Protein AF-A0A182SIG9-F1 (afdb_monomer)

Sequence (266 aa):
WATITWDNAFADINRIPFQVPDKVIWNQLAEALNMKFRASTGRSLTPENMHFLCEKAFKTNLPFPVPNDLTIMWSQFCKEPIPDRSFTFWDWFYAAMKVTREHLRGPWMDGSIIGFIHKSKAEDYLLKCPRGTFLLRFSDSELGGITIAWVNEGNDGQPQILHIQPFTAKDFSTRSLSDRIRDFDDLFYLYPNKPKHEAFDRYTTPAGPPRNKNYIASEVRAVLMPGPTNNQMNSFPNTPSYNIQSPDASRDTPSSGYQNSTIMHL

Organism: NCBI:txid74869

Solvent-accessible surface area (backbone atoms only — not comparable to full-atom values): 16398 Å² total; per-residue (Å²): 106,67,66,58,53,54,41,70,67,65,67,56,97,85,59,62,87,94,68,66,75,64,57,46,46,41,67,62,52,50,51,46,49,33,53,54,42,19,76,60,32,74,43,67,68,52,76,63,31,54,50,42,50,47,26,62,50,70,72,43,93,68,69,86,78,72,64,82,81,43,66,45,42,49,49,48,42,62,65,38,55,40,88,102,48,95,47,23,43,43,56,39,53,52,28,44,48,48,38,31,43,76,74,36,28,67,46,44,55,72,62,68,42,71,35,50,58,56,71,68,62,51,45,64,60,37,76,79,48,62,76,15,27,27,48,35,28,48,39,94,87,41,75,25,15,41,24,45,38,32,20,39,75,37,99,84,72,44,84,34,78,47,69,51,79,59,43,36,68,76,49,44,76,76,49,44,68,36,46,38,54,69,49,36,79,70,55,48,24,35,67,93,78,40,51,40,62,83,70,28,53,94,69,34,79,76,89,73,77,48,96,44,92,92,48,84,71,85,80,93,74,53,75,86,75,84,67,98,75,77,86,76,91,66,81,71,81,76,76,84,78,78,79,82,72,75,82,75,86,69,86,83,84,80,90,83,88,85,85,82,89,80,92,82,90,131

pLDDT: mean 83.51, std 20.97, range [30.81, 98.75]

Radius of gyration: 29.47 Å; Cα contacts (8 Å, |Δi|>4): 331; chains: 1; bounding box: 53×97×90 Å

Structure (mmCIF, N/CA/C/O backbone):
data_AF-A0A182SIG9-F1
#
_entry.id   AF-A0A182SIG9-F1
#
loop_
_atom_site.group_PDB
_atom_site.id
_atom_site.type_symbol
_atom_site.label_atom_id
_atom_site.label_alt_id
_atom_site.label_comp_id
_atom_site.label_asym_id
_atom_site.label_entity_id
_atom_site.label_seq_id
_atom_site.pdbx_PDB_ins_code
_atom_site.Cartn_x
_atom_site.Cartn_y
_atom_site.Cartn_z
_atom_site.occupancy
_atom_site.B_iso_or_equiv
_atom_site.auth_seq_id
_atom_site.auth_comp_id
_atom_site.auth_asym_id
_atom_site.auth_atom_id
_atom_site.pdbx_PDB_model_num
ATOM 1 N N . TRP A 1 1 ? 5.097 -14.743 -15.379 1.00 62.59 1 TRP A N 1
ATOM 2 C CA . TRP A 1 1 ? 4.331 -13.474 -15.420 1.00 62.59 1 TRP A CA 1
ATOM 3 C C . TRP A 1 1 ? 5.201 -12.237 -15.608 1.00 62.59 1 TRP A C 1
ATOM 5 O O . TRP A 1 1 ? 4.772 -11.377 -16.369 1.00 62.59 1 TRP A O 1
ATOM 15 N N . ALA A 1 2 ? 6.387 -12.141 -14.987 1.00 71.31 2 ALA A N 1
ATOM 16 C CA . ALA A 1 2 ? 7.333 -11.048 -15.247 1.00 71.31 2 ALA A CA 1
ATOM 17 C C . ALA A 1 2 ? 7.682 -10.955 -16.738 1.00 71.31 2 ALA A C 1
ATOM 19 O O . ALA A 1 2 ? 7.431 -9.929 -17.357 1.00 71.31 2 ALA A O 1
ATOM 20 N N . THR A 1 3 ? 8.163 -12.063 -17.324 1.00 67.81 3 THR A N 1
ATOM 21 C CA . THR A 1 3 ? 8.602 -12.109 -18.730 1.00 67.81 3 THR A CA 1
ATOM 22 C C . THR A 1 3 ? 7.473 -11.733 -19.672 1.00 67.81 3 THR A C 1
ATOM 24 O O . THR A 1 3 ? 7.678 -10.927 -20.553 1.00 67.81 3 THR A O 1
ATOM 27 N N . ILE A 1 4 ? 6.257 -12.228 -19.420 1.00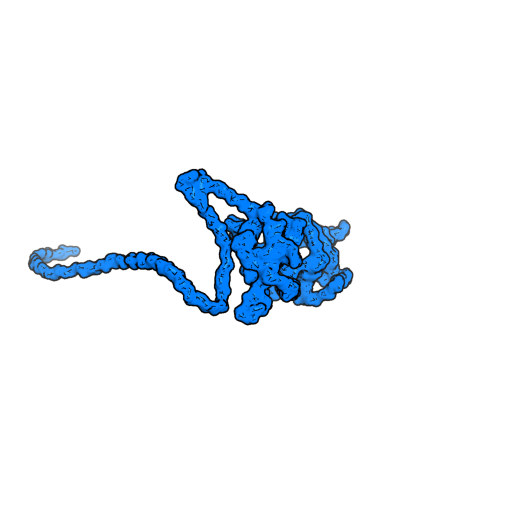 67.06 4 ILE A N 1
ATOM 28 C CA . ILE A 1 4 ? 5.062 -11.881 -20.205 1.00 67.06 4 ILE A CA 1
ATOM 29 C C . ILE A 1 4 ? 4.728 -10.390 -20.079 1.00 67.06 4 ILE A C 1
ATOM 31 O O . ILE A 1 4 ? 4.347 -9.765 -21.054 1.00 67.06 4 ILE A O 1
ATOM 35 N N . THR A 1 5 ? 4.839 -9.809 -18.882 1.00 70.94 5 THR A N 1
ATOM 36 C CA . THR A 1 5 ? 4.506 -8.390 -18.674 1.00 70.94 5 THR A CA 1
ATOM 37 C C . THR A 1 5 ? 5.517 -7.486 -19.370 1.00 70.94 5 THR A C 1
ATOM 39 O O . THR A 1 5 ? 5.119 -6.512 -19.993 1.00 70.94 5 THR A O 1
ATOM 42 N N . TRP A 1 6 ? 6.801 -7.831 -19.302 1.00 70.88 6 TRP A N 1
ATOM 43 C CA . TRP A 1 6 ? 7.867 -7.094 -19.973 1.00 70.88 6 TRP A CA 1
ATOM 44 C C . TRP A 1 6 ? 7.826 -7.283 -21.488 1.00 70.88 6 TRP A C 1
ATOM 46 O O . TRP A 1 6 ? 7.845 -6.314 -22.230 1.00 70.88 6 TRP A O 1
ATOM 56 N N . ASP A 1 7 ? 7.676 -8.517 -21.957 1.00 65.06 7 ASP A N 1
ATOM 57 C CA . ASP A 1 7 ? 7.550 -8.832 -23.378 1.00 65.06 7 ASP A CA 1
ATOM 58 C C . ASP A 1 7 ? 6.320 -8.153 -24.004 1.00 65.06 7 ASP A C 1
ATOM 60 O O . ASP A 1 7 ? 6.440 -7.515 -25.042 1.00 65.06 7 ASP A O 1
ATOM 64 N N . ASN A 1 8 ? 5.157 -8.183 -23.338 1.00 67.19 8 ASN A N 1
ATOM 65 C CA . ASN A 1 8 ? 3.951 -7.502 -23.823 1.00 67.19 8 ASN A CA 1
ATOM 66 C C . ASN A 1 8 ? 4.071 -5.973 -23.803 1.00 67.19 8 ASN A C 1
ATOM 68 O O . ASN A 1 8 ? 3.432 -5.311 -24.615 1.00 67.19 8 ASN A O 1
ATOM 72 N N . ALA A 1 9 ? 4.832 -5.406 -22.863 1.00 65.31 9 ALA A N 1
ATOM 73 C CA . ALA A 1 9 ? 5.016 -3.961 -22.767 1.00 65.31 9 ALA A CA 1
ATOM 74 C C . ALA A 1 9 ? 5.931 -3.404 -23.872 1.00 65.31 9 ALA A C 1
ATOM 76 O O . ALA A 1 9 ? 5.818 -2.228 -24.203 1.00 65.31 9 ALA A O 1
ATOM 77 N N . PHE A 1 10 ? 6.805 -4.239 -24.448 1.00 62.56 10 PHE A N 1
ATOM 78 C CA . PHE A 1 10 ? 7.872 -3.816 -25.365 1.00 62.56 10 PHE A CA 1
ATOM 79 C C . PHE A 1 10 ? 7.974 -4.687 -26.625 1.00 62.56 10 PHE A C 1
ATOM 81 O O . PHE A 1 10 ? 9.049 -4.831 -27.205 1.00 62.56 10 PHE A O 1
ATOM 88 N N . ALA A 1 11 ? 6.868 -5.301 -27.042 1.00 56.53 11 ALA A N 1
ATOM 89 C CA . ALA A 1 11 ? 6.831 -6.134 -28.236 1.00 56.53 11 ALA A CA 1
ATOM 90 C C . ALA A 1 11 ? 6.993 -5.281 -29.509 1.00 56.53 11 ALA A C 1
ATOM 92 O O . ALA A 1 11 ? 6.051 -4.614 -29.933 1.00 56.53 11 ALA A O 1
ATOM 93 N N . ASP A 1 12 ? 8.164 -5.342 -30.145 1.00 55.78 12 ASP A N 1
ATOM 94 C CA . ASP A 1 12 ? 8.374 -4.791 -31.489 1.00 55.78 12 ASP A CA 1
ATOM 95 C C . ASP A 1 12 ? 7.673 -5.639 -32.563 1.00 55.78 12 ASP A C 1
ATOM 97 O O . ASP A 1 12 ? 7.664 -6.872 -32.499 1.00 55.78 12 ASP A O 1
ATOM 101 N N . ILE A 1 13 ? 7.141 -4.984 -33.603 1.00 53.25 13 ILE A N 1
ATOM 102 C CA . ILE A 1 13 ? 6.423 -5.637 -34.719 1.00 53.25 13 ILE A CA 1
ATOM 103 C C . ILE A 1 13 ? 7.325 -6.641 -35.470 1.00 53.25 13 ILE A C 1
ATOM 105 O O . ILE A 1 13 ? 6.832 -7.642 -35.982 1.00 53.25 13 ILE A O 1
ATOM 109 N N . ASN A 1 14 ? 8.645 -6.422 -35.466 1.00 57.78 14 ASN A N 1
ATOM 110 C CA . ASN A 1 14 ? 9.644 -7.273 -36.130 1.00 57.78 14 ASN A CA 1
ATOM 111 C C . ASN A 1 14 ? 10.449 -8.162 -35.159 1.00 57.78 14 ASN A C 1
ATOM 113 O O . ASN A 1 14 ? 11.562 -8.579 -35.483 1.00 57.78 14 ASN A O 1
ATOM 117 N N . ARG A 1 15 ? 9.942 -8.428 -33.950 1.00 59.88 15 ARG A N 1
ATOM 118 C CA . ARG A 1 15 ? 10.700 -9.170 -32.931 1.00 59.88 15 ARG A CA 1
ATOM 119 C C . ARG A 1 15 ? 10.943 -10.635 -33.306 1.00 59.88 15 ARG A C 1
ATOM 121 O O . ARG A 1 15 ? 10.061 -11.324 -33.819 1.00 59.88 15 ARG A O 1
ATOM 128 N N . ILE A 1 16 ? 12.115 -11.141 -32.930 1.00 59.09 16 ILE A N 1
ATOM 129 C CA . ILE A 1 16 ? 12.359 -12.582 -32.849 1.00 59.09 16 ILE A CA 1
ATOM 130 C C . ILE A 1 16 ? 11.527 -13.119 -31.669 1.00 59.09 16 ILE A C 1
ATOM 132 O O . ILE A 1 16 ? 11.604 -12.546 -30.576 1.00 59.09 16 ILE A O 1
ATOM 136 N N . PRO A 1 17 ? 10.720 -14.185 -31.843 1.00 61.78 17 PRO A N 1
ATOM 137 C CA . PRO A 1 17 ? 9.954 -14.765 -30.746 1.00 61.78 17 PRO A CA 1
ATOM 138 C C . PRO A 1 17 ? 10.845 -15.050 -29.530 1.00 61.78 17 PRO A C 1
ATOM 140 O O . PRO A 1 17 ? 11.927 -15.616 -29.673 1.00 61.78 17 PRO A O 1
ATOM 143 N N . PHE A 1 18 ? 10.373 -14.680 -28.336 1.00 59.16 18 PHE A N 1
ATOM 144 C CA . PHE A 1 18 ? 11.044 -14.905 -27.046 1.00 59.16 18 PHE A CA 1
ATOM 145 C C . PHE A 1 18 ? 12.329 -14.094 -26.786 1.00 59.16 18 PHE A C 1
ATOM 147 O O . PHE A 1 18 ? 12.958 -14.301 -25.746 1.00 59.16 18 PHE A O 1
ATOM 154 N N . GLN A 1 19 ? 12.706 -13.151 -27.660 1.00 62.69 19 GLN A N 1
ATOM 155 C CA . GLN A 1 19 ? 13.775 -12.193 -27.371 1.00 62.69 19 GLN A CA 1
ATOM 156 C C . GLN A 1 19 ? 13.210 -10.965 -26.650 1.00 62.69 19 GLN A C 1
ATOM 158 O O . GLN A 1 19 ? 12.390 -10.228 -27.190 1.00 62.69 19 GLN A O 1
ATOM 163 N N . VAL A 1 20 ? 13.664 -10.758 -25.417 1.00 66.62 20 VAL A N 1
ATOM 164 C CA . VAL A 1 20 ? 13.186 -9.699 -24.527 1.00 66.62 20 VAL A CA 1
ATOM 165 C C . VAL A 1 20 ? 14.273 -8.622 -24.418 1.00 66.62 20 VAL A C 1
ATOM 167 O O . VAL A 1 20 ? 15.432 -8.991 -24.226 1.00 66.62 20 VAL A O 1
ATOM 170 N N . PRO A 1 21 ? 13.958 -7.317 -24.536 1.00 78.56 21 PRO A N 1
ATOM 171 C CA . PRO A 1 21 ? 14.971 -6.269 -24.450 1.00 78.56 21 PRO A CA 1
ATOM 172 C C . PRO A 1 21 ? 15.611 -6.226 -23.058 1.00 78.56 21 PRO A C 1
ATOM 174 O O . PRO A 1 21 ? 14.908 -6.236 -22.045 1.00 78.56 21 PRO A O 1
ATOM 177 N N . ASP A 1 22 ? 16.943 -6.124 -23.013 1.00 83.69 22 ASP A N 1
ATOM 178 C CA . ASP A 1 22 ? 17.714 -6.113 -21.761 1.00 83.69 22 ASP A CA 1
ATOM 179 C C . ASP A 1 22 ? 17.484 -4.850 -20.924 1.00 83.69 22 ASP A C 1
ATOM 181 O O . ASP A 1 22 ? 17.627 -4.884 -19.701 1.00 83.69 22 ASP A O 1
ATOM 185 N N . LYS A 1 23 ? 17.117 -3.734 -21.565 1.00 89.31 23 LYS A N 1
ATOM 186 C CA . LYS A 1 23 ? 16.755 -2.475 -20.908 1.00 89.31 23 LYS A CA 1
ATOM 187 C C . LYS A 1 23 ? 15.627 -1.770 -21.647 1.00 89.31 23 LYS A C 1
ATOM 189 O O . LYS A 1 23 ? 15.523 -1.872 -22.867 1.00 89.31 23 LYS A O 1
ATOM 194 N N . VAL A 1 24 ? 14.816 -1.029 -20.902 1.00 91.12 24 VAL A N 1
ATOM 195 C CA . VAL A 1 24 ? 13.629 -0.328 -21.411 1.00 91.12 24 VAL A CA 1
ATOM 196 C C . VAL A 1 24 ? 13.469 1.025 -20.728 1.00 91.12 24 VAL A C 1
ATOM 198 O O . VAL A 1 24 ? 14.020 1.241 -19.647 1.00 91.12 24 VAL A O 1
ATOM 201 N N . ILE A 1 25 ? 12.709 1.936 -21.338 1.00 93.62 25 ILE A N 1
ATOM 202 C CA . ILE A 1 25 ? 12.379 3.233 -20.733 1.00 93.62 25 ILE A CA 1
ATOM 203 C C . ILE A 1 25 ? 11.433 3.009 -19.548 1.00 93.62 25 ILE A C 1
ATOM 205 O O . ILE A 1 25 ? 10.374 2.390 -19.693 1.00 93.62 25 ILE A O 1
ATOM 209 N N . TRP A 1 26 ? 11.789 3.544 -18.377 1.00 95.44 26 TRP A N 1
ATOM 210 C CA . TRP A 1 26 ? 11.019 3.370 -17.147 1.00 95.44 26 TRP A CA 1
ATOM 211 C C . TRP A 1 26 ? 9.586 3.871 -17.298 1.00 95.44 26 TRP A C 1
ATOM 213 O O . TRP A 1 26 ? 8.666 3.150 -16.941 1.00 95.44 26 TRP A O 1
ATOM 223 N N . ASN A 1 27 ? 9.371 5.060 -17.868 1.00 94.19 27 ASN A N 1
ATOM 224 C CA . ASN A 1 27 ? 8.027 5.636 -17.990 1.00 94.19 27 ASN A CA 1
ATOM 225 C C . ASN A 1 27 ? 7.072 4.755 -18.821 1.00 94.19 27 ASN A C 1
ATOM 227 O O . ASN A 1 27 ? 5.885 4.674 -18.512 1.00 94.19 27 ASN A O 1
ATOM 231 N N . GLN A 1 28 ? 7.582 4.026 -19.819 1.00 92.69 28 GLN A N 1
ATOM 232 C CA . GLN A 1 28 ? 6.786 3.058 -20.584 1.00 92.69 28 GLN A CA 1
ATOM 233 C C . GLN A 1 28 ? 6.470 1.803 -19.753 1.00 92.69 28 GLN A C 1
ATOM 235 O O . GLN A 1 28 ? 5.329 1.338 -19.732 1.00 92.69 28 GLN A O 1
ATOM 240 N N . LEU A 1 29 ? 7.456 1.283 -19.011 1.00 93.75 29 LEU A N 1
ATOM 241 C CA . LEU A 1 29 ? 7.254 0.144 -18.108 1.00 93.75 29 LEU A CA 1
ATOM 242 C C . LEU A 1 29 ? 6.259 0.493 -16.998 1.00 93.75 29 LEU A C 1
ATOM 244 O O . LEU A 1 29 ? 5.370 -0.291 -16.685 1.00 93.75 29 LEU A O 1
ATOM 248 N N . ALA A 1 30 ? 6.404 1.678 -16.418 1.00 95.38 30 ALA A N 1
ATOM 249 C CA . ALA A 1 30 ? 5.546 2.245 -15.398 1.00 95.38 30 ALA A CA 1
ATOM 250 C C . ALA A 1 30 ? 4.083 2.272 -15.872 1.00 95.38 30 ALA A C 1
ATOM 252 O O . ALA A 1 30 ? 3.205 1.772 -15.168 1.00 95.38 30 ALA A O 1
ATOM 253 N N . GLU A 1 31 ? 3.815 2.743 -17.091 1.00 94.94 31 GLU A N 1
ATOM 254 C CA . GLU A 1 31 ? 2.458 2.718 -17.645 1.00 94.94 31 GLU A CA 1
ATOM 255 C C . GLU A 1 31 ? 1.929 1.283 -17.805 1.00 94.94 31 GLU A C 1
ATOM 257 O O . GLU A 1 31 ? 0.797 0.985 -17.422 1.00 94.94 31 GLU A O 1
ATOM 262 N N . ALA A 1 32 ? 2.763 0.343 -18.262 1.00 94.00 32 ALA A N 1
ATOM 263 C CA . ALA A 1 32 ? 2.383 -1.068 -18.333 1.00 94.00 32 ALA A CA 1
ATOM 264 C C . ALA A 1 32 ? 2.065 -1.675 -16.951 1.00 94.00 32 ALA A C 1
ATOM 266 O O . ALA A 1 32 ? 1.091 -2.425 -16.809 1.00 94.00 32 ALA A O 1
ATOM 267 N N . LEU A 1 33 ? 2.839 -1.332 -15.914 1.00 96.00 33 LEU A N 1
ATOM 268 C CA . LEU A 1 33 ? 2.566 -1.729 -14.529 1.00 96.00 33 LEU A CA 1
ATOM 269 C C . LEU A 1 33 ? 1.239 -1.144 -14.041 1.00 96.00 33 LEU A C 1
ATOM 271 O O . LEU A 1 33 ? 0.438 -1.876 -13.460 1.00 96.00 33 LEU A O 1
ATOM 275 N N . ASN A 1 34 ? 0.982 0.136 -14.313 1.00 97.69 34 ASN A N 1
ATOM 276 C CA . ASN A 1 34 ? -0.260 0.813 -13.954 1.00 97.69 34 ASN A CA 1
ATOM 277 C C . ASN A 1 34 ? -1.477 0.159 -14.625 1.00 97.69 34 ASN A C 1
ATOM 279 O O . ASN A 1 34 ? -2.440 -0.203 -13.944 1.00 97.69 34 ASN A O 1
ATOM 283 N N . MET A 1 35 ? -1.409 -0.087 -15.937 1.00 95.50 35 MET A N 1
ATOM 284 C CA . MET A 1 35 ? -2.456 -0.793 -16.682 1.00 95.50 35 MET A CA 1
ATOM 285 C C . MET A 1 35 ? -2.719 -2.185 -16.102 1.00 95.50 35 MET A C 1
ATOM 287 O O . MET A 1 35 ? -3.872 -2.552 -15.855 1.00 95.50 35 MET A O 1
ATOM 291 N N . LYS A 1 36 ? -1.658 -2.954 -15.822 1.00 94.00 36 LYS A N 1
ATOM 292 C CA . LYS A 1 36 ? -1.771 -4.293 -15.231 1.00 94.00 36 LYS A CA 1
ATOM 293 C C . LYS A 1 36 ? -2.387 -4.258 -13.832 1.00 94.00 36 LYS A C 1
ATOM 295 O O . LYS A 1 36 ? -3.233 -5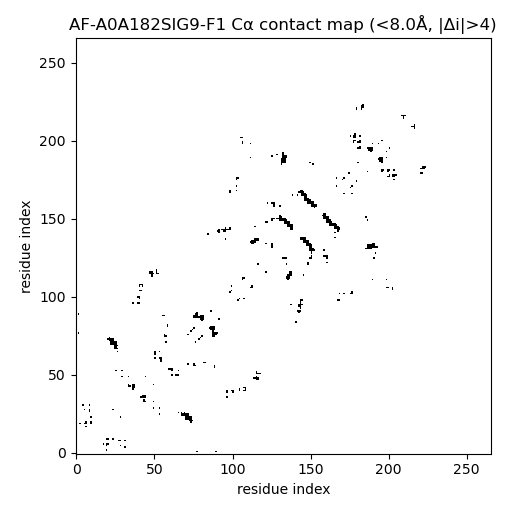.101 -13.511 1.00 94.00 36 LYS A O 1
ATOM 300 N N . PHE A 1 37 ? -1.973 -3.293 -13.013 1.00 97.19 37 PHE A N 1
ATOM 301 C CA . PHE A 1 37 ? -2.485 -3.108 -11.663 1.00 97.19 37 PHE A CA 1
ATOM 302 C C . PHE A 1 37 ? -3.971 -2.762 -11.708 1.00 97.19 37 PHE A C 1
ATOM 304 O O . PHE A 1 37 ? -4.778 -3.496 -11.142 1.00 97.19 37 PHE A O 1
ATOM 311 N N . ARG A 1 38 ? -4.351 -1.736 -12.480 1.00 97.50 38 ARG A N 1
ATOM 312 C CA . ARG A 1 38 ? -5.743 -1.312 -12.680 1.00 97.50 38 ARG A CA 1
ATOM 313 C C . ARG A 1 38 ? -6.629 -2.455 -13.162 1.00 97.50 38 ARG A C 1
ATOM 315 O O . ARG A 1 38 ? -7.709 -2.650 -12.614 1.00 97.50 38 ARG A O 1
ATOM 322 N N . ALA A 1 39 ? -6.182 -3.223 -14.156 1.00 96.50 39 ALA A N 1
ATOM 323 C CA . ALA A 1 39 ? -6.939 -4.364 -14.670 1.00 96.50 39 ALA A CA 1
ATOM 324 C C . ALA A 1 39 ? -7.205 -5.424 -13.585 1.00 96.50 39 ALA A C 1
ATOM 326 O O . ALA A 1 39 ? -8.251 -6.070 -13.586 1.00 96.50 39 ALA A O 1
ATOM 327 N N . SER A 1 40 ? -6.278 -5.580 -12.635 1.00 95.62 40 SER A N 1
ATOM 328 C CA . SER A 1 40 ? -6.379 -6.567 -11.556 1.00 95.62 40 SER A CA 1
ATOM 329 C C . SER A 1 40 ? -7.153 -6.060 -10.335 1.00 95.62 40 SER A C 1
ATOM 331 O O . SER A 1 40 ? -7.814 -6.852 -9.666 1.00 95.62 40 SER A O 1
ATOM 333 N N . THR A 1 41 ? -7.070 -4.765 -10.020 1.00 97.25 41 THR A N 1
ATOM 334 C CA . THR A 1 41 ? -7.552 -4.190 -8.748 1.00 97.25 41 THR A CA 1
ATOM 335 C C . THR A 1 41 ? -8.700 -3.193 -8.912 1.00 97.25 41 THR A C 1
ATOM 337 O O . THR A 1 41 ? -9.316 -2.804 -7.926 1.00 97.25 41 THR A O 1
ATOM 340 N N . GLY A 1 42 ? -9.031 -2.793 -10.141 1.00 96.50 42 GLY A N 1
ATOM 341 C CA . GLY A 1 42 ? -10.153 -1.907 -10.467 1.00 96.50 42 GLY A CA 1
ATOM 342 C C . GLY A 1 42 ? -9.848 -0.406 -10.419 1.00 96.50 42 GLY A C 1
ATOM 343 O O . GLY A 1 42 ? -10.649 0.375 -10.924 1.00 96.50 42 GLY A O 1
ATOM 344 N N . ARG A 1 43 ? -8.697 0.015 -9.878 1.00 97.56 43 ARG A N 1
ATOM 345 C CA . ARG A 1 43 ? -8.284 1.430 -9.815 1.00 97.56 43 ARG A CA 1
ATOM 346 C C . ARG A 1 43 ? -6.800 1.584 -10.151 1.00 97.56 43 ARG A C 1
ATOM 348 O O . ARG A 1 43 ? -5.989 0.756 -9.736 1.00 97.56 43 ARG A O 1
ATOM 355 N N . SER A 1 44 ? -6.481 2.630 -10.912 1.00 97.44 44 SER A N 1
ATOM 356 C CA . SER A 1 44 ? -5.116 2.992 -11.311 1.00 97.44 44 SER A CA 1
ATOM 357 C C . SER A 1 44 ? -4.262 3.434 -10.126 1.00 97.44 44 SER A C 1
ATOM 359 O O . SER A 1 44 ? -4.774 3.898 -9.107 1.00 97.44 44 SER A O 1
ATOM 361 N N . LEU A 1 45 ? -2.952 3.328 -10.295 1.00 98.00 45 LEU A N 1
ATOM 362 C CA . LEU A 1 45 ? -1.961 3.911 -9.400 1.00 98.00 45 LEU A CA 1
ATOM 363 C C . LEU A 1 45 ? -1.961 5.439 -9.551 1.00 98.00 45 LEU A C 1
ATOM 365 O O . LEU A 1 45 ? -2.175 5.957 -10.650 1.00 98.00 45 LEU A O 1
ATOM 369 N N . THR A 1 46 ? -1.737 6.167 -8.456 1.00 97.56 46 THR A N 1
ATOM 370 C CA . THR A 1 46 ? -1.566 7.629 -8.518 1.00 97.56 46 THR A CA 1
ATOM 371 C C . THR A 1 46 ? -0.157 7.991 -9.006 1.00 97.56 46 THR A C 1
ATOM 373 O O . THR A 1 46 ? 0.743 7.146 -8.942 1.00 97.56 46 THR A O 1
ATOM 376 N N . PRO A 1 47 ? 0.092 9.237 -9.451 1.00 97.00 47 PRO A N 1
ATOM 377 C CA . PRO A 1 47 ? 1.440 9.688 -9.803 1.00 97.00 47 PRO A CA 1
ATOM 378 C C . PRO A 1 47 ? 2.469 9.464 -8.684 1.00 97.00 47 PRO A C 1
ATOM 380 O O . PRO A 1 47 ? 3.597 9.054 -8.949 1.00 97.00 47 PRO A O 1
ATOM 383 N N . GLU A 1 48 ? 2.072 9.651 -7.425 1.00 97.00 48 GLU A N 1
ATOM 384 C CA . GLU A 1 48 ? 2.923 9.428 -6.252 1.00 97.00 48 GLU A CA 1
ATOM 385 C C . GLU A 1 48 ? 3.222 7.940 -6.045 1.00 97.00 48 GLU A C 1
ATOM 387 O O . GLU A 1 48 ? 4.346 7.585 -5.693 1.00 97.00 48 GLU A O 1
ATOM 392 N N . ASN A 1 49 ? 2.246 7.057 -6.297 1.00 97.94 49 ASN A N 1
ATOM 393 C CA . ASN A 1 49 ? 2.484 5.614 -6.275 1.00 97.94 49 ASN A CA 1
ATOM 394 C C . ASN A 1 49 ? 3.479 5.205 -7.368 1.00 97.94 49 ASN A C 1
ATOM 396 O O . ASN A 1 49 ? 4.392 4.424 -7.110 1.00 97.94 49 ASN A O 1
ATOM 400 N N . MET A 1 50 ? 3.322 5.745 -8.579 1.00 97.75 50 MET A N 1
ATOM 401 C CA . MET A 1 50 ? 4.226 5.475 -9.701 1.00 97.75 50 MET A CA 1
ATOM 402 C C . MET A 1 50 ? 5.651 5.962 -9.423 1.00 97.75 50 MET A C 1
ATOM 404 O O . MET A 1 50 ? 6.615 5.266 -9.744 1.00 97.75 50 MET A O 1
ATOM 408 N N . HIS A 1 51 ? 5.789 7.126 -8.788 1.00 97.69 51 HIS A N 1
ATOM 409 C CA . HIS A 1 51 ? 7.080 7.662 -8.363 1.00 97.69 51 HIS A CA 1
ATOM 410 C C . HIS A 1 51 ? 7.745 6.786 -7.298 1.00 97.69 51 HIS A C 1
ATOM 412 O O . HIS A 1 51 ? 8.896 6.396 -7.474 1.00 97.69 51 HIS A O 1
ATOM 418 N N . PHE A 1 52 ? 6.999 6.358 -6.275 1.00 97.81 52 PHE A N 1
ATOM 419 C CA . PHE A 1 52 ? 7.498 5.408 -5.277 1.00 97.81 52 PHE A CA 1
ATOM 420 C C . PHE A 1 52 ? 8.002 4.105 -5.916 1.00 97.81 52 PHE A C 1
ATOM 422 O O . PHE A 1 52 ? 9.048 3.579 -5.533 1.00 97.81 52 PHE A O 1
ATOM 429 N N . LEU A 1 53 ? 7.268 3.565 -6.897 1.00 97.62 53 LEU A N 1
ATOM 430 C CA . LEU A 1 53 ? 7.681 2.352 -7.605 1.00 97.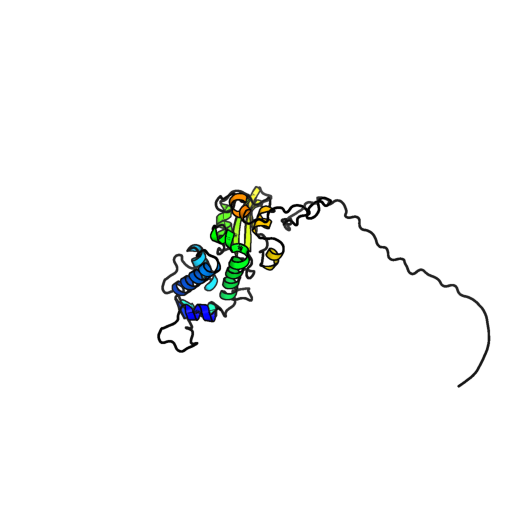62 53 LEU A CA 1
ATOM 431 C C . LEU A 1 53 ? 9.006 2.545 -8.341 1.00 97.62 53 LEU A C 1
ATOM 433 O O . LEU A 1 53 ? 9.816 1.621 -8.351 1.00 97.62 53 LEU A O 1
ATOM 437 N N . CYS A 1 54 ? 9.231 3.731 -8.907 1.00 97.38 54 CYS A N 1
ATOM 438 C CA . CYS A 1 54 ? 10.494 4.091 -9.541 1.00 97.38 54 CYS A CA 1
ATOM 439 C C . CYS A 1 54 ? 11.633 4.042 -8.524 1.00 97.38 54 CYS A C 1
ATOM 441 O O . CYS A 1 54 ? 12.570 3.262 -8.676 1.00 97.38 54 CYS A O 1
ATOM 443 N N . GLU A 1 55 ? 11.510 4.780 -7.422 1.00 96.38 55 GLU A N 1
ATOM 444 C CA . GLU A 1 55 ? 12.543 4.811 -6.381 1.00 96.38 55 GLU A CA 1
ATOM 445 C C . GLU A 1 55 ? 12.843 3.417 -5.825 1.00 96.38 55 GLU A C 1
ATOM 447 O O . GLU A 1 55 ? 14.005 3.042 -5.651 1.00 96.38 55 GLU A O 1
ATOM 452 N N . LYS A 1 56 ? 11.803 2.599 -5.611 1.00 95.81 56 LYS A N 1
ATOM 453 C CA . LYS A 1 56 ? 11.981 1.218 -5.156 1.00 95.81 56 LYS A CA 1
ATOM 454 C C . LYS A 1 56 ? 12.692 0.350 -6.198 1.00 95.81 56 LYS A C 1
ATOM 456 O O . LYS A 1 56 ? 13.561 -0.432 -5.818 1.00 95.81 56 LYS A O 1
ATOM 461 N N . ALA A 1 57 ? 12.336 0.459 -7.478 1.00 96.06 57 ALA A N 1
ATOM 462 C CA . ALA A 1 57 ? 12.943 -0.339 -8.543 1.00 96.06 57 ALA A CA 1
ATOM 463 C C . ALA A 1 57 ? 14.426 0.014 -8.750 1.00 96.06 57 ALA A C 1
ATOM 465 O O . ALA A 1 57 ? 15.257 -0.877 -8.923 1.00 96.06 57 ALA A O 1
ATOM 466 N N . PHE A 1 58 ? 14.763 1.304 -8.670 1.00 95.44 58 PHE A N 1
ATOM 467 C CA . PHE A 1 58 ? 16.130 1.814 -8.817 1.00 95.44 58 PHE A CA 1
ATOM 468 C C . PHE A 1 58 ? 16.940 1.812 -7.516 1.00 95.44 58 PHE A C 1
ATOM 470 O O . PHE A 1 58 ? 18.146 2.049 -7.555 1.00 95.44 58 PHE A O 1
ATOM 477 N N . LYS A 1 59 ? 16.302 1.512 -6.377 1.00 93.62 59 LYS A N 1
ATOM 478 C CA . LYS A 1 59 ? 16.931 1.432 -5.048 1.00 93.62 59 LYS A CA 1
ATOM 479 C C . LYS A 1 59 ? 17.578 2.767 -4.635 1.00 93.62 59 LYS A C 1
ATOM 481 O O . LYS A 1 59 ? 18.585 2.778 -3.935 1.00 93.62 59 LYS A O 1
ATOM 486 N N . THR A 1 60 ? 17.014 3.887 -5.091 1.00 93.75 60 THR A N 1
ATOM 487 C CA . THR A 1 60 ? 17.533 5.241 -4.851 1.00 93.75 60 THR A CA 1
ATOM 488 C C . THR A 1 60 ? 16.416 6.279 -4.927 1.00 93.75 60 THR A C 1
ATOM 490 O O . THR A 1 60 ? 15.397 6.050 -5.578 1.00 93.75 60 THR A O 1
ATOM 493 N N . ASN A 1 61 ? 16.620 7.430 -4.290 1.00 93.38 61 ASN A N 1
ATOM 494 C CA . ASN A 1 61 ? 15.708 8.563 -4.412 1.00 93.38 61 ASN A CA 1
ATOM 495 C C . ASN A 1 61 ? 15.850 9.192 -5.801 1.00 93.38 61 ASN A C 1
ATOM 497 O O . ASN A 1 61 ? 16.964 9.366 -6.303 1.00 93.38 61 ASN A O 1
ATOM 501 N N . LEU A 1 62 ? 14.724 9.551 -6.411 1.00 93.75 62 LEU A N 1
ATOM 502 C CA . LEU A 1 62 ? 14.675 10.091 -7.768 1.00 93.75 62 LEU A CA 1
ATOM 503 C C . LEU A 1 62 ? 13.803 11.348 -7.816 1.00 93.75 62 LEU A C 1
ATOM 505 O O . LEU A 1 62 ? 12.872 11.486 -7.021 1.00 93.75 62 LEU A O 1
ATOM 509 N N . PRO A 1 63 ? 14.065 12.278 -8.749 1.00 94.00 63 PRO A N 1
ATOM 510 C CA . PRO A 1 63 ? 13.243 13.472 -8.885 1.00 94.00 63 PRO A CA 1
ATOM 511 C C . PRO A 1 63 ? 11.797 13.122 -9.261 1.00 94.00 63 PRO A C 1
ATOM 513 O O . PRO A 1 63 ? 11.510 12.086 -9.866 1.00 94.00 63 PRO A O 1
ATOM 516 N N . PHE A 1 64 ? 10.888 14.026 -8.904 1.00 92.88 64 PHE A N 1
ATOM 517 C CA . PHE A 1 64 ? 9.495 14.000 -9.328 1.00 92.88 64 PHE A CA 1
ATOM 518 C C . PHE A 1 64 ? 9.206 15.277 -10.134 1.00 92.88 64 PHE A C 1
ATOM 520 O O . PHE A 1 64 ? 9.334 16.365 -9.567 1.00 92.88 64 PHE A O 1
ATOM 527 N N . PRO A 1 65 ? 8.834 15.188 -11.427 1.00 93.19 65 PRO A N 1
ATOM 528 C CA . PRO A 1 65 ? 8.570 13.974 -12.211 1.00 93.19 65 PRO A CA 1
ATOM 529 C C . PRO A 1 65 ? 9.840 13.206 -12.635 1.00 93.19 65 PRO A C 1
ATOM 531 O O . PRO A 1 65 ? 10.945 13.745 -12.626 1.00 93.19 65 PRO A O 1
ATOM 534 N N . VAL A 1 66 ? 9.661 11.939 -13.030 1.00 93.88 66 VAL A N 1
ATOM 535 C CA . VAL A 1 66 ? 10.747 11.047 -13.478 1.00 93.88 66 VAL A CA 1
ATOM 536 C C . VAL A 1 66 ? 11.214 11.422 -14.899 1.00 93.88 66 VAL A C 1
ATOM 538 O O . VAL A 1 66 ? 10.357 11.600 -15.771 1.00 93.88 66 VAL A O 1
ATOM 541 N N . PRO A 1 67 ? 12.534 11.500 -15.174 1.00 94.12 67 PRO A N 1
ATOM 542 C CA . PRO A 1 67 ? 13.060 11.799 -16.508 1.00 94.12 67 PRO A CA 1
ATOM 543 C C . PRO A 1 67 ? 12.593 10.801 -17.577 1.00 94.12 67 PRO A C 1
ATOM 545 O O . PRO A 1 67 ? 12.524 9.596 -17.335 1.00 94.12 67 PRO A O 1
ATOM 548 N N . ASN A 1 68 ? 12.291 11.301 -18.779 1.00 92.31 68 ASN A N 1
ATOM 549 C CA . ASN A 1 68 ? 11.750 10.491 -19.882 1.00 92.31 68 ASN A CA 1
ATOM 550 C C . ASN A 1 68 ? 12.761 9.522 -20.507 1.00 92.31 68 ASN A C 1
ATOM 552 O O . ASN A 1 68 ? 12.362 8.570 -21.172 1.00 92.31 68 ASN A O 1
ATOM 556 N N . ASP A 1 69 ? 14.049 9.766 -20.308 1.00 93.31 69 ASP A N 1
ATOM 557 C CA . ASP A 1 69 ? 15.169 8.969 -20.800 1.00 93.31 69 ASP A CA 1
ATOM 558 C C . ASP A 1 69 ? 15.684 7.955 -19.766 1.00 93.31 69 ASP A C 1
ATOM 560 O O . ASP A 1 69 ? 16.578 7.165 -20.074 1.00 93.31 69 ASP A O 1
ATOM 564 N N . LEU A 1 70 ? 15.115 7.930 -18.553 1.00 95.81 70 LEU A N 1
ATOM 565 C CA . LEU A 1 70 ? 15.509 6.980 -17.519 1.00 95.81 70 LEU A CA 1
ATOM 566 C C . LEU A 1 70 ? 15.210 5.546 -17.977 1.00 95.81 70 LEU A C 1
ATOM 568 O O . LEU A 1 70 ? 14.060 5.193 -18.247 1.00 95.81 70 LEU A O 1
ATOM 572 N N . THR A 1 71 ? 16.238 4.696 -18.016 1.00 95.25 71 THR A N 1
ATOM 573 C CA . THR A 1 71 ? 16.104 3.283 -18.397 1.00 95.25 71 THR A CA 1
ATOM 574 C C . THR A 1 71 ? 16.348 2.340 -17.230 1.00 95.25 71 THR A C 1
ATOM 576 O O . THR A 1 71 ? 17.248 2.582 -16.430 1.00 95.25 71 THR A O 1
ATOM 579 N N . ILE A 1 72 ? 15.617 1.227 -17.188 1.00 95.00 72 ILE A N 1
ATOM 580 C CA . ILE A 1 72 ? 15.804 0.139 -16.220 1.00 95.00 72 ILE A CA 1
ATOM 581 C C . ILE A 1 72 ? 16.190 -1.157 -16.936 1.00 95.00 72 ILE A C 1
ATOM 583 O O . ILE A 1 72 ? 15.673 -1.450 -18.018 1.00 95.00 72 ILE A O 1
ATOM 587 N N . MET A 1 73 ? 17.087 -1.942 -16.336 1.00 93.50 73 MET A N 1
ATOM 588 C CA . MET A 1 73 ? 17.465 -3.259 -16.848 1.00 93.50 73 MET A CA 1
ATOM 589 C C . MET A 1 73 ? 16.473 -4.347 -16.426 1.00 93.50 73 MET A C 1
ATOM 591 O O . MET A 1 73 ? 15.909 -4.319 -15.329 1.00 93.50 73 MET A O 1
ATOM 595 N N . TRP A 1 74 ? 16.327 -5.376 -17.260 1.00 88.38 74 TRP A N 1
ATOM 596 C CA . TRP A 1 74 ? 15.536 -6.569 -16.953 1.00 88.38 74 TRP A CA 1
ATOM 597 C C . TRP A 1 74 ? 15.983 -7.242 -15.649 1.00 88.38 74 TRP A C 1
ATOM 599 O O . TRP A 1 74 ? 15.153 -7.698 -14.855 1.00 88.38 74 TRP A O 1
ATOM 609 N N . SER A 1 75 ? 17.297 -7.266 -15.395 1.00 91.62 75 SER A N 1
ATOM 610 C CA . SER A 1 75 ? 17.865 -7.816 -14.163 1.00 91.62 75 SER A CA 1
ATOM 611 C C . SER A 1 75 ? 17.404 -7.044 -12.929 1.00 91.62 75 SER A C 1
ATOM 613 O O . SER A 1 75 ? 16.897 -7.658 -11.995 1.00 91.62 75 SER A O 1
ATOM 615 N N . GLN A 1 76 ? 17.486 -5.713 -12.952 1.00 93.38 76 GLN A N 1
ATOM 616 C CA . GLN A 1 76 ? 17.054 -4.844 -11.853 1.00 93.38 76 GLN A CA 1
ATOM 617 C C . GLN A 1 76 ? 15.562 -5.008 -11.547 1.00 93.38 76 GLN A C 1
ATOM 619 O O . GLN A 1 76 ? 15.152 -4.982 -10.389 1.00 93.38 76 GLN A O 1
ATOM 624 N N . PHE A 1 77 ? 14.749 -5.219 -12.583 1.00 91.94 77 PHE A N 1
ATOM 625 C CA . PHE A 1 77 ? 13.306 -5.365 -12.442 1.00 91.94 77 PHE A CA 1
ATOM 626 C C . PHE A 1 77 ? 12.874 -6.699 -11.812 1.00 91.94 77 PHE A C 1
ATOM 628 O O . PHE A 1 77 ? 11.947 -6.714 -11.001 1.00 91.94 77 PHE A O 1
ATOM 635 N N . CYS A 1 78 ? 13.499 -7.824 -12.181 1.00 91.50 78 CYS A N 1
ATOM 636 C CA . CYS A 1 78 ? 12.970 -9.151 -11.821 1.00 91.50 78 CYS A CA 1
ATOM 637 C C . CYS A 1 78 ? 13.995 -10.253 -11.519 1.00 91.50 78 CYS A C 1
ATOM 639 O O . CYS A 1 78 ? 13.584 -11.394 -11.310 1.00 91.50 78 CYS A O 1
ATOM 641 N N . LYS A 1 79 ? 15.302 -9.969 -11.524 1.00 90.06 79 LYS A N 1
ATOM 642 C CA . LYS A 1 79 ? 16.337 -10.963 -11.175 1.00 90.06 79 LYS A CA 1
ATOM 643 C C . LYS A 1 79 ? 17.116 -10.576 -9.927 1.00 90.06 79 LYS A C 1
ATOM 645 O O . LYS A 1 79 ? 17.436 -11.433 -9.113 1.00 90.06 79 LYS A O 1
ATOM 650 N N . GLU A 1 80 ? 17.441 -9.299 -9.789 1.00 94.44 80 GLU A N 1
ATOM 651 C CA . GLU A 1 80 ? 18.216 -8.791 -8.669 1.00 94.44 80 GLU A CA 1
ATOM 652 C C . GLU A 1 80 ? 17.315 -8.608 -7.444 1.00 94.44 80 GLU A C 1
ATOM 654 O O . GLU A 1 80 ? 16.274 -7.946 -7.540 1.00 94.44 80 GLU A O 1
ATOM 659 N N . PRO A 1 81 ? 17.706 -9.140 -6.276 1.00 94.06 81 PRO A N 1
ATOM 660 C CA . PRO A 1 81 ? 16.966 -8.894 -5.054 1.00 94.06 81 PRO A CA 1
ATOM 661 C C . PRO A 1 81 ? 17.009 -7.408 -4.671 1.00 94.06 81 PRO A C 1
ATOM 663 O O . PRO A 1 81 ? 17.940 -6.660 -5.007 1.00 94.06 81 PRO A O 1
ATOM 666 N N . ILE A 1 82 ? 15.974 -6.976 -3.956 1.00 92.38 82 ILE A N 1
ATOM 667 C CA . ILE A 1 82 ? 15.974 -5.698 -3.241 1.00 92.38 82 ILE A CA 1
ATOM 668 C C . ILE A 1 82 ? 17.020 -5.784 -2.108 1.00 92.38 82 ILE A C 1
ATOM 670 O O . ILE A 1 82 ? 17.165 -6.859 -1.522 1.00 92.38 82 ILE A O 1
ATOM 674 N N . PRO A 1 83 ? 17.746 -4.693 -1.780 1.00 91.25 83 PRO A N 1
ATOM 675 C CA . PRO A 1 83 ? 18.683 -4.682 -0.657 1.00 91.25 83 PRO A CA 1
ATOM 676 C C . PRO A 1 83 ? 18.050 -5.224 0.629 1.00 91.25 83 PRO A C 1
ATOM 678 O O . PRO A 1 83 ? 16.896 -4.919 0.932 1.00 91.25 83 PRO A O 1
ATOM 681 N N . ASP A 1 84 ? 18.800 -6.058 1.350 1.00 91.62 84 ASP A N 1
ATOM 682 C CA . ASP A 1 84 ? 18.382 -6.715 2.597 1.00 91.62 84 ASP A CA 1
ATOM 683 C C . ASP A 1 84 ? 17.124 -7.601 2.481 1.00 91.62 84 ASP A C 1
ATOM 685 O O . ASP A 1 84 ? 16.466 -7.911 3.479 1.00 91.62 84 ASP A O 1
ATOM 689 N N . ARG A 1 85 ? 16.769 -8.030 1.260 1.00 93.56 85 ARG A N 1
ATOM 690 C CA . ARG A 1 85 ? 15.635 -8.923 0.978 1.00 93.56 85 ARG A CA 1
ATOM 691 C C . ARG A 1 85 ? 16.053 -10.101 0.107 1.00 93.56 85 ARG A C 1
ATOM 693 O O . ARG A 1 85 ? 17.025 -10.050 -0.634 1.00 93.56 85 ARG A O 1
ATOM 700 N N . SER A 1 86 ? 15.263 -11.168 0.172 1.00 94.50 86 SER A N 1
ATOM 701 C CA . SER A 1 86 ? 15.426 -12.371 -0.654 1.00 94.50 86 SER A CA 1
ATOM 702 C C . SER A 1 86 ? 14.587 -12.354 -1.938 1.00 94.50 86 SER A C 1
ATOM 704 O O . SER A 1 86 ? 14.594 -13.329 -2.684 1.00 94.50 86 SER A O 1
ATOM 706 N N . PHE A 1 87 ? 13.847 -11.273 -2.191 1.00 96.38 87 PHE A N 1
ATOM 707 C CA . PHE A 1 87 ? 12.904 -11.146 -3.301 1.00 96.38 87 PHE A CA 1
ATOM 708 C C . PHE A 1 87 ? 13.208 -9.924 -4.172 1.00 96.38 87 PHE A C 1
ATOM 710 O O . PHE A 1 87 ? 13.834 -8.958 -3.726 1.00 96.38 87 PHE A O 1
ATOM 717 N N . THR A 1 88 ? 12.755 -9.971 -5.423 1.00 97.12 88 THR A N 1
ATOM 718 C CA . THR A 1 88 ? 12.990 -8.922 -6.426 1.00 97.12 88 THR A CA 1
ATOM 719 C C . THR A 1 88 ? 11.924 -7.823 -6.360 1.00 97.12 88 THR A C 1
ATOM 721 O O . THR A 1 88 ? 10.903 -7.961 -5.679 1.00 97.12 88 THR A O 1
ATOM 724 N N . PHE A 1 89 ? 12.127 -6.727 -7.101 1.00 97.19 89 PHE A N 1
ATOM 725 C CA . PHE A 1 89 ? 11.097 -5.696 -7.274 1.00 97.19 89 PHE A CA 1
ATOM 726 C C . PHE A 1 89 ? 9.794 -6.279 -7.835 1.00 97.19 89 PHE A C 1
ATOM 728 O O . PHE A 1 89 ? 8.715 -6.015 -7.299 1.00 97.19 89 PHE A O 1
ATOM 735 N N . TRP A 1 90 ? 9.891 -7.101 -8.884 1.00 96.31 90 TRP A N 1
ATOM 736 C CA . TRP A 1 90 ? 8.725 -7.726 -9.496 1.00 96.31 90 TRP A CA 1
ATOM 737 C C . TRP A 1 90 ? 7.947 -8.606 -8.515 1.00 96.31 90 TRP A C 1
ATOM 739 O O . TRP A 1 90 ? 6.721 -8.505 -8.460 1.00 96.31 90 TRP A O 1
ATOM 749 N N . ASP A 1 91 ? 8.633 -9.449 -7.738 1.00 97.31 91 ASP A N 1
ATOM 750 C CA . ASP A 1 91 ? 7.975 -10.338 -6.772 1.00 97.31 91 ASP A CA 1
ATOM 751 C C . ASP A 1 91 ? 7.178 -9.533 -5.746 1.00 97.31 91 ASP A C 1
ATOM 753 O O . ASP A 1 91 ? 6.017 -9.839 -5.464 1.00 97.31 91 ASP A O 1
ATOM 757 N N . TRP A 1 92 ? 7.786 -8.455 -5.247 1.00 98.06 92 TRP A N 1
ATOM 758 C CA . TRP A 1 92 ? 7.164 -7.533 -4.308 1.00 98.06 92 TRP A CA 1
ATOM 759 C C . TRP A 1 92 ? 5.935 -6.836 -4.900 1.00 98.06 92 TRP A C 1
ATOM 761 O O . TRP A 1 92 ? 4.847 -6.896 -4.320 1.00 98.06 92 TRP A O 1
ATOM 771 N N . PHE A 1 93 ? 6.075 -6.238 -6.086 1.00 98.31 93 PHE A N 1
ATOM 772 C CA . PHE A 1 93 ? 4.977 -5.556 -6.773 1.00 98.31 93 PHE A CA 1
ATOM 773 C C . PHE A 1 93 ? 3.823 -6.517 -7.084 1.00 98.31 93 PHE A C 1
ATOM 775 O O . PHE A 1 93 ? 2.652 -6.210 -6.846 1.00 98.31 93 PHE A O 1
ATOM 782 N N . TYR A 1 94 ? 4.146 -7.711 -7.585 1.00 97.25 94 TYR A N 1
ATOM 783 C CA . TYR A 1 94 ? 3.157 -8.729 -7.906 1.00 97.25 94 TYR A CA 1
ATOM 784 C C . TYR A 1 94 ? 2.419 -9.216 -6.655 1.00 97.25 94 TYR A C 1
ATOM 786 O O . TYR A 1 94 ? 1.198 -9.376 -6.695 1.00 97.25 94 TYR A O 1
ATOM 794 N N . ALA A 1 95 ? 3.121 -9.409 -5.536 1.00 98.06 95 ALA A N 1
ATOM 795 C CA . ALA A 1 95 ? 2.500 -9.794 -4.274 1.00 98.06 95 ALA A CA 1
ATOM 796 C C . ALA A 1 95 ? 1.557 -8.700 -3.738 1.00 98.06 95 ALA A C 1
ATOM 798 O O . ALA A 1 95 ? 0.438 -9.019 -3.329 1.00 98.06 95 ALA A O 1
ATOM 799 N N . ALA A 1 96 ? 1.947 -7.421 -3.820 1.00 98.38 96 ALA A N 1
ATOM 800 C CA . ALA A 1 96 ? 1.084 -6.285 -3.477 1.00 98.38 96 ALA A CA 1
ATOM 801 C C . ALA A 1 96 ? -0.177 -6.230 -4.365 1.00 98.38 96 ALA A C 1
ATOM 803 O O . ALA A 1 96 ? -1.300 -6.086 -3.877 1.00 98.38 96 ALA A O 1
ATOM 804 N N . MET A 1 97 ? -0.028 -6.429 -5.676 1.00 98.19 97 MET A N 1
ATOM 805 C CA . MET A 1 97 ? -1.162 -6.508 -6.602 1.00 98.19 97 MET A CA 1
ATOM 806 C C . MET A 1 97 ? -2.083 -7.693 -6.279 1.00 98.19 97 MET A C 1
ATOM 808 O O . MET A 1 97 ? -3.307 -7.545 -6.291 1.00 98.19 97 MET A O 1
ATOM 812 N N . LYS A 1 98 ? -1.511 -8.861 -5.961 1.00 98.00 98 LYS A N 1
ATOM 813 C CA . LYS A 1 98 ? -2.261 -10.077 -5.628 1.00 98.00 98 LYS A CA 1
ATOM 814 C C . LYS A 1 98 ? -3.092 -9.894 -4.358 1.00 98.00 98 LYS A C 1
ATOM 816 O O . LYS A 1 98 ? -4.299 -10.124 -4.408 1.00 98.00 98 LYS A O 1
ATOM 821 N N . VAL A 1 99 ? -2.481 -9.431 -3.262 1.00 98.25 99 VAL A N 1
ATOM 822 C CA . VAL A 1 99 ? -3.207 -9.198 -2.000 1.00 98.25 99 VAL A CA 1
ATOM 823 C C . VAL A 1 99 ? -4.297 -8.142 -2.182 1.00 98.25 99 VAL A C 1
ATOM 825 O O . VAL A 1 99 ? -5.402 -8.297 -1.666 1.00 98.25 99 VAL A O 1
ATOM 828 N N . THR A 1 100 ? -4.035 -7.120 -3.004 1.00 98.38 100 THR A N 1
ATOM 829 C CA . THR A 1 100 ? -5.033 -6.092 -3.311 1.00 98.38 100 THR A CA 1
ATOM 830 C C . THR A 1 100 ? -6.232 -6.682 -4.037 1.00 98.38 100 THR A C 1
ATOM 832 O O . THR A 1 100 ? -7.367 -6.476 -3.620 1.00 98.38 100 THR A O 1
ATOM 835 N N . ARG A 1 101 ? -5.988 -7.455 -5.099 1.00 97.81 101 ARG A N 1
ATOM 836 C CA . ARG A 1 101 ? -7.039 -8.114 -5.879 1.00 97.81 101 ARG A CA 1
ATOM 837 C C . ARG A 1 101 ? -7.891 -9.054 -5.028 1.00 97.81 101 ARG A C 1
ATOM 839 O O . ARG A 1 101 ? -9.104 -9.078 -5.204 1.00 97.81 101 ARG A O 1
ATOM 846 N N . GLU A 1 102 ? -7.254 -9.849 -4.174 1.00 97.19 102 GLU A N 1
ATOM 847 C CA . GLU A 1 102 ? -7.906 -10.954 -3.461 1.00 97.19 102 GLU A CA 1
ATOM 848 C C . GLU A 1 102 ? -8.591 -10.507 -2.166 1.00 97.19 102 GLU A C 1
ATOM 850 O O . GLU A 1 102 ? -9.638 -11.051 -1.825 1.00 97.19 102 GLU A O 1
ATOM 855 N N . HIS A 1 103 ? -8.050 -9.501 -1.471 1.00 97.69 103 HIS A N 1
ATOM 856 C CA . HIS A 1 103 ? -8.511 -9.148 -0.124 1.00 97.69 103 HIS A CA 1
ATOM 857 C C . HIS A 1 103 ? -8.854 -7.669 0.073 1.00 97.69 103 HIS A C 1
ATOM 859 O O . HIS A 1 103 ? -9.604 -7.349 0.990 1.00 97.69 103 HIS A O 1
ATOM 865 N N . LEU A 1 104 ? -8.327 -6.758 -0.753 1.00 98.00 104 LEU A N 1
ATOM 866 C CA . LEU A 1 104 ? -8.386 -5.310 -0.484 1.00 98.00 104 LEU A CA 1
ATOM 867 C C . LEU A 1 104 ? -9.063 -4.502 -1.596 1.00 98.00 104 LEU A C 1
ATOM 869 O O . LEU A 1 104 ? -8.995 -3.273 -1.597 1.00 98.00 104 LEU A O 1
ATOM 873 N N . ARG A 1 105 ? -9.707 -5.175 -2.557 1.00 97.50 105 ARG A N 1
ATOM 874 C CA . ARG A 1 105 ? -10.206 -4.555 -3.790 1.00 97.50 105 ARG A CA 1
ATOM 875 C C . ARG A 1 105 ? -11.182 -3.412 -3.520 1.00 97.50 105 ARG A C 1
ATOM 877 O O . ARG A 1 105 ? -11.037 -2.355 -4.120 1.00 97.50 105 ARG A O 1
ATOM 884 N N . GLY A 1 106 ? -12.138 -3.616 -2.613 1.00 97.69 106 GLY A N 1
ATOM 885 C CA . GLY A 1 106 ? -13.117 -2.596 -2.229 1.00 97.69 106 GLY A CA 1
ATOM 886 C C . GLY A 1 106 ? -12.451 -1.336 -1.662 1.00 97.69 106 GLY A C 1
ATOM 887 O O . GLY A 1 106 ? -12.490 -0.294 -2.318 1.00 97.69 106 GLY A O 1
ATOM 888 N N . PRO A 1 107 ? -11.746 -1.429 -0.516 1.00 98.06 107 PRO A N 1
ATOM 889 C CA . PRO A 1 107 ? -11.015 -0.296 0.049 1.00 98.06 107 PRO A CA 1
ATOM 890 C C . PRO A 1 107 ? -10.027 0.371 -0.922 1.00 98.06 107 PRO A C 1
ATOM 892 O O . PRO A 1 107 ? -9.870 1.590 -0.892 1.00 98.06 107 PRO A O 1
ATOM 895 N N . TRP A 1 108 ? -9.373 -0.396 -1.804 1.00 98.44 108 TRP A N 1
ATOM 896 C CA . TRP A 1 108 ? -8.500 0.156 -2.843 1.00 98.44 108 TRP A CA 1
ATOM 897 C C . TRP A 1 108 ? -9.271 1.011 -3.852 1.00 98.44 108 TRP A C 1
ATOM 899 O O . TRP A 1 108 ? -8.859 2.136 -4.134 1.00 98.44 108 TRP A O 1
ATOM 909 N N . MET A 1 109 ? -10.386 0.503 -4.386 1.00 98.12 109 MET A N 1
ATOM 910 C CA . MET A 1 109 ? -11.220 1.223 -5.353 1.00 98.12 109 MET A CA 1
ATOM 911 C C . MET A 1 109 ? -11.801 2.514 -4.769 1.00 98.12 109 MET A C 1
ATOM 913 O O . MET A 1 109 ? -11.823 3.526 -5.466 1.00 98.12 109 MET A O 1
ATOM 917 N N . ASP A 1 110 ? -12.162 2.506 -3.484 1.00 97.81 110 ASP A N 1
ATOM 918 C CA . ASP A 1 110 ? -12.645 3.687 -2.756 1.00 97.81 110 ASP A CA 1
ATOM 919 C C . ASP A 1 110 ? -11.514 4.660 -2.359 1.00 97.81 110 ASP A C 1
ATOM 921 O O .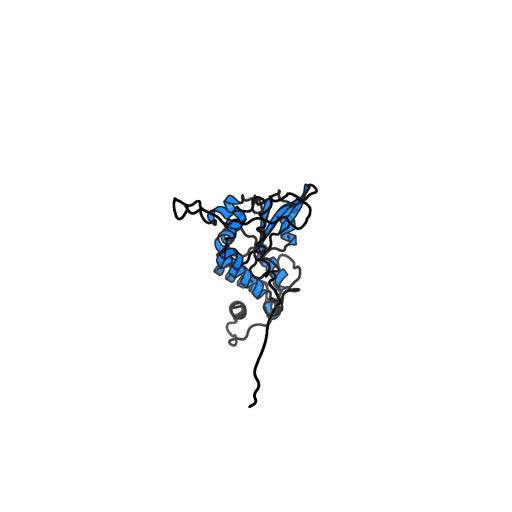 ASP A 1 110 ? -11.751 5.634 -1.645 1.00 97.81 110 ASP A O 1
ATOM 925 N N . GLY A 1 111 ? -10.266 4.401 -2.770 1.00 97.50 111 GLY A N 1
ATOM 926 C CA . GLY A 1 111 ? -9.117 5.252 -2.452 1.00 97.50 111 GLY A CA 1
ATOM 927 C C . GLY A 1 111 ? -8.751 5.264 -0.967 1.00 97.50 111 GLY A C 1
ATOM 928 O O . GLY A 1 111 ? -8.045 6.163 -0.523 1.00 97.50 111 GLY A O 1
ATOM 929 N N . SER A 1 112 ? -9.208 4.272 -0.196 1.00 98.25 112 SER A N 1
ATOM 930 C CA . SER A 1 112 ? -8.980 4.199 1.252 1.00 98.25 112 SER A CA 1
ATOM 931 C C . SER A 1 112 ? -7.607 3.624 1.625 1.00 98.25 112 SER A C 1
ATOM 933 O O . SER A 1 112 ? -7.252 3.560 2.797 1.00 98.25 112 SER A O 1
ATOM 935 N N . ILE A 1 113 ? -6.827 3.189 0.635 1.00 98.56 113 ILE A N 1
ATOM 936 C CA . ILE A 1 113 ? -5.474 2.654 0.797 1.00 98.56 113 ILE A CA 1
ATOM 937 C C . ILE A 1 113 ? -4.520 3.519 -0.028 1.00 98.56 113 ILE A C 1
ATOM 939 O O . ILE A 1 113 ? -4.676 3.614 -1.245 1.00 98.56 113 ILE A O 1
ATOM 943 N N . ILE A 1 114 ? -3.506 4.104 0.620 1.00 98.31 114 ILE A N 1
ATOM 944 C CA . ILE A 1 114 ? -2.424 4.814 -0.083 1.00 98.31 114 ILE A CA 1
ATOM 945 C C . ILE A 1 114 ? -1.546 3.799 -0.822 1.00 98.31 114 ILE A C 1
ATOM 947 O O . ILE A 1 114 ? -1.188 4.000 -1.983 1.00 98.31 114 ILE A O 1
ATOM 951 N N . GLY A 1 115 ? -1.231 2.681 -0.162 1.00 98.31 115 GLY A N 1
ATOM 952 C CA . GLY A 1 115 ? -0.543 1.543 -0.765 1.00 98.31 115 GLY A CA 1
ATOM 953 C C . GLY A 1 115 ? 0.948 1.801 -0.948 1.00 98.31 115 GLY A C 1
ATOM 954 O O . GLY A 1 115 ? 1.750 1.409 -0.106 1.00 98.31 115 GLY A O 1
ATOM 955 N N . PHE A 1 116 ? 1.328 2.450 -2.043 1.00 98.44 116 PHE A N 1
ATOM 956 C CA . PHE A 1 116 ? 2.724 2.662 -2.428 1.00 98.44 116 PHE A CA 1
ATOM 957 C C . PHE A 1 116 ? 3.241 3.992 -1.869 1.00 98.44 116 PHE A C 1
ATOM 959 O O . PHE A 1 116 ? 3.044 5.045 -2.477 1.00 98.44 116 PHE A O 1
ATOM 966 N N . ILE A 1 117 ? 3.861 3.937 -0.688 1.00 98.19 117 ILE A N 1
ATOM 967 C CA . ILE A 1 117 ? 4.453 5.080 0.018 1.00 98.19 117 ILE A CA 1
ATOM 968 C C . ILE A 1 117 ? 5.568 4.596 0.956 1.00 98.19 117 ILE A C 1
ATOM 970 O O . ILE A 1 117 ? 5.422 3.570 1.625 1.00 98.19 117 ILE A O 1
ATOM 974 N N . HIS A 1 118 ? 6.674 5.345 1.025 1.00 96.75 118 HIS A N 1
ATOM 975 C CA . HIS A 1 118 ? 7.774 5.055 1.950 1.00 96.75 118 HIS A CA 1
ATOM 976 C C . HIS A 1 118 ? 7.332 5.209 3.400 1.00 96.75 118 HIS A C 1
ATOM 978 O O . HIS A 1 118 ? 6.507 6.066 3.718 1.00 96.75 118 HIS A O 1
ATOM 984 N N . LYS A 1 119 ? 7.944 4.427 4.295 1.00 96.75 119 LYS A N 1
ATOM 985 C CA . LYS A 1 119 ? 7.711 4.538 5.741 1.00 96.75 119 LYS A CA 1
ATOM 986 C C . LYS A 1 119 ? 7.896 5.978 6.245 1.00 96.75 119 LYS A C 1
ATOM 988 O O . LYS A 1 119 ? 6.997 6.488 6.900 1.00 96.75 119 LYS A O 1
ATOM 993 N N . SER A 1 120 ? 9.002 6.628 5.885 1.00 96.56 120 SER A N 1
ATOM 994 C CA . SER A 1 120 ? 9.311 8.008 6.293 1.00 96.56 120 SER A CA 1
ATOM 995 C C . SER A 1 120 ? 8.252 9.004 5.818 1.00 96.56 120 SER A C 1
ATOM 997 O O . SER A 1 120 ? 7.708 9.763 6.607 1.00 96.56 120 SER A O 1
ATOM 999 N N . LYS A 1 121 ? 7.869 8.940 4.539 1.00 96.69 121 LYS A N 1
ATOM 1000 C CA . LYS A 1 121 ? 6.846 9.829 3.970 1.00 96.69 121 LYS A CA 1
ATOM 1001 C C . LYS A 1 121 ? 5.465 9.613 4.602 1.00 96.69 121 LYS A C 1
ATOM 1003 O O . LYS A 1 121 ? 4.710 10.565 4.773 1.00 96.69 121 LYS A O 1
ATOM 1008 N N . ALA A 1 122 ? 5.128 8.371 4.952 1.00 97.94 122 ALA A N 1
ATOM 1009 C CA . ALA A 1 122 ? 3.915 8.064 5.705 1.00 97.94 122 ALA A CA 1
ATOM 1010 C C . ALA A 1 122 ? 3.947 8.669 7.119 1.00 97.94 122 ALA A C 1
ATOM 1012 O O . ALA A 1 122 ? 2.945 9.227 7.560 1.00 97.94 122 ALA A O 1
ATOM 1013 N N . GLU A 1 123 ? 5.086 8.595 7.809 1.00 97.88 123 GLU A N 1
ATOM 1014 C CA . GLU A 1 123 ? 5.284 9.240 9.113 1.00 97.88 123 GLU A CA 1
ATOM 1015 C C . GLU A 1 123 ? 5.143 10.765 9.001 1.00 97.88 123 GLU A C 1
ATOM 1017 O O . GLU A 1 123 ? 4.379 11.353 9.762 1.00 97.88 123 GLU A O 1
ATOM 1022 N N . ASP A 1 124 ? 5.751 11.392 7.992 1.00 97.00 124 ASP A N 1
ATOM 1023 C CA . ASP A 1 124 ? 5.641 12.838 7.742 1.00 97.00 124 ASP A CA 1
ATOM 1024 C C . ASP A 1 124 ? 4.200 13.306 7.491 1.00 97.00 124 ASP A C 1
ATOM 1026 O O . ASP A 1 124 ? 3.828 14.428 7.852 1.00 97.00 124 ASP A O 1
ATOM 1030 N N . TYR A 1 125 ? 3.386 12.470 6.837 1.00 97.06 125 TYR A N 1
ATOM 1031 C CA . TYR A 1 125 ? 1.967 12.752 6.616 1.00 97.06 125 TYR A CA 1
ATOM 1032 C C . TYR A 1 125 ? 1.184 12.702 7.924 1.00 97.06 125 TYR A C 1
ATOM 1034 O O . TYR A 1 125 ? 0.346 13.568 8.161 1.00 97.06 125 TYR A O 1
ATOM 1042 N N . LEU A 1 126 ? 1.476 11.717 8.773 1.00 97.62 126 LEU A N 1
ATOM 1043 C CA . LEU A 1 126 ? 0.764 11.491 10.024 1.00 97.62 126 LEU A CA 1
ATOM 1044 C C . LEU A 1 126 ? 1.184 12.453 11.140 1.00 97.62 126 LEU A C 1
ATOM 1046 O O . LEU A 1 126 ? 0.331 12.871 11.911 1.00 97.62 126 LEU A O 1
ATOM 1050 N N . LEU A 1 127 ? 2.451 12.871 11.214 1.00 94.94 127 LEU A N 1
ATOM 1051 C CA . LEU A 1 127 ? 2.944 13.793 12.253 1.00 94.94 127 LEU A CA 1
ATOM 1052 C C . LEU A 1 127 ? 2.212 15.147 12.277 1.00 94.94 127 LEU A C 1
ATOM 1054 O O . LEU A 1 127 ? 2.264 15.864 13.272 1.00 94.94 127 LEU A O 1
ATOM 1058 N N . LYS A 1 128 ? 1.528 15.501 11.186 1.00 92.00 128 LYS A N 1
ATOM 1059 C CA . LYS A 1 128 ? 0.748 16.739 11.033 1.00 92.00 128 LYS A CA 1
ATOM 1060 C C . LYS A 1 128 ? -0.745 16.543 11.315 1.00 92.00 128 LYS A C 1
ATOM 1062 O O . LYS A 1 128 ? -1.527 17.473 11.130 1.00 92.00 128 LYS A O 1
ATOM 1067 N N . CYS A 1 129 ? -1.149 15.339 11.707 1.00 96.00 129 CYS A N 1
ATOM 1068 C CA . CYS A 1 129 ? -2.536 14.942 11.896 1.00 96.00 129 CYS A CA 1
ATOM 1069 C C . CYS A 1 129 ? -2.868 14.738 13.383 1.00 96.00 129 CYS A C 1
ATOM 1071 O O . CYS A 1 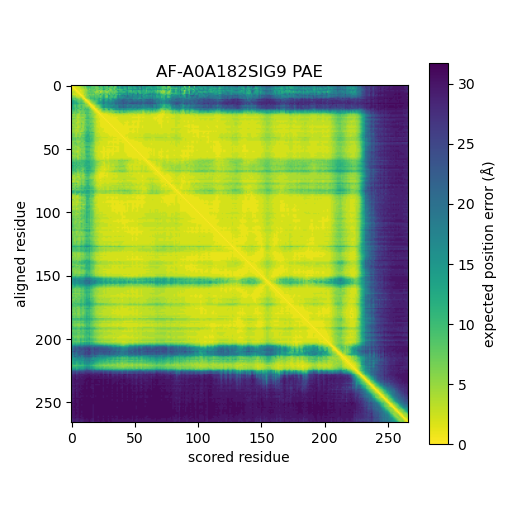129 ? -1.977 14.475 14.192 1.00 96.00 129 CYS A O 1
ATOM 1073 N N . PRO A 1 130 ? -4.154 14.830 13.765 1.00 95.12 130 PRO A N 1
ATOM 1074 C CA . PRO A 1 130 ? -4.575 14.559 15.134 1.00 95.12 130 PRO A CA 1
ATOM 1075 C C . PRO A 1 130 ? -4.386 13.081 15.509 1.00 95.12 130 PRO A C 1
ATOM 1077 O O . PRO A 1 130 ? -4.348 12.197 14.644 1.00 95.12 130 PRO A O 1
ATOM 1080 N N . ARG A 1 131 ? -4.332 12.813 16.821 1.00 95.56 131 ARG A N 1
ATOM 1081 C CA . ARG A 1 131 ? -4.278 11.460 17.395 1.00 95.56 131 ARG A CA 1
ATOM 1082 C C . ARG A 1 131 ? -5.358 10.550 16.799 1.00 95.56 131 ARG A C 1
ATOM 1084 O O . ARG A 1 131 ? -6.490 10.968 16.567 1.00 95.56 131 ARG A O 1
ATOM 1091 N N . GLY A 1 132 ? -4.984 9.296 16.562 1.00 96.38 132 GLY A N 1
ATOM 1092 C CA . GLY A 1 132 ? -5.827 8.257 15.976 1.00 96.38 132 GLY A CA 1
ATOM 1093 C C . GLY A 1 132 ? -6.053 8.401 14.472 1.00 96.38 132 GLY A C 1
ATOM 1094 O O . GLY A 1 132 ? -6.813 7.622 13.892 1.00 96.38 132 GLY A O 1
ATOM 1095 N N . THR A 1 133 ? -5.388 9.361 13.817 1.00 98.38 133 THR A N 1
ATOM 1096 C CA . THR A 1 133 ? -5.309 9.376 12.354 1.00 98.38 133 THR A CA 1
ATOM 1097 C C . THR A 1 133 ? -4.401 8.248 11.884 1.00 98.38 133 THR A C 1
ATOM 1099 O O . THR A 1 133 ? -3.303 8.081 12.413 1.00 98.38 133 THR A O 1
ATOM 1102 N N . PHE A 1 134 ? -4.836 7.487 10.884 1.00 98.69 134 PHE A N 1
ATOM 1103 C CA . PHE A 1 134 ? -4.102 6.347 10.351 1.00 98.69 134 PHE A CA 1
ATOM 1104 C C . PHE A 1 134 ? -4.100 6.310 8.829 1.00 98.69 134 PHE A C 1
ATOM 1106 O O . PHE A 1 134 ? -4.954 6.892 8.166 1.00 98.69 134 PHE A O 1
ATOM 1113 N N . LEU A 1 135 ? -3.140 5.587 8.262 1.00 98.69 135 LEU A N 1
ATOM 1114 C CA . LEU A 1 135 ? -3.086 5.289 6.836 1.00 98.69 135 LEU A CA 1
ATOM 1115 C C . LEU A 1 135 ? -2.607 3.861 6.601 1.00 98.69 135 LEU A C 1
ATOM 1117 O O . LEU A 1 135 ? -1.985 3.242 7.466 1.00 98.69 135 LEU A O 1
ATOM 1121 N N . LEU A 1 136 ? -2.878 3.351 5.400 1.00 98.75 136 LEU A N 1
ATOM 1122 C CA . LEU A 1 136 ? -2.485 2.009 4.992 1.00 98.75 136 LEU A CA 1
ATOM 1123 C C . LEU A 1 136 ? -1.455 2.044 3.872 1.00 98.75 136 LEU A C 1
ATOM 1125 O O . LEU A 1 136 ? -1.647 2.725 2.858 1.00 98.75 136 LEU A O 1
ATOM 1129 N N . ARG A 1 137 ? -0.403 1.243 4.030 1.00 98.62 137 ARG A N 1
ATOM 1130 C CA . ARG A 1 137 ? 0.676 1.099 3.048 1.00 98.62 137 ARG A CA 1
ATOM 1131 C C . ARG A 1 137 ? 1.108 -0.356 2.904 1.00 98.62 137 ARG A C 1
ATOM 1133 O O . ARG A 1 137 ? 1.007 -1.137 3.850 1.00 98.62 137 ARG A O 1
ATOM 1140 N N . PHE A 1 138 ? 1.617 -0.718 1.734 1.00 98.56 138 PHE A N 1
ATOM 1141 C CA . PHE A 1 138 ? 2.259 -2.012 1.539 1.00 98.56 138 PHE A CA 1
ATOM 1142 C C . PHE A 1 138 ? 3.575 -2.063 2.314 1.00 98.56 138 PHE A C 1
ATOM 1144 O O . PHE A 1 138 ? 4.310 -1.078 2.400 1.00 98.56 138 PHE A O 1
ATOM 1151 N N . SER A 1 139 ? 3.852 -3.218 2.906 1.00 97.56 139 SER A N 1
ATOM 1152 C CA . SER A 1 139 ? 5.089 -3.463 3.633 1.00 97.56 139 SER A CA 1
ATOM 1153 C C . SER A 1 139 ? 6.265 -3.538 2.668 1.00 97.56 139 SER A C 1
ATOM 1155 O O . SER A 1 139 ? 6.209 -4.253 1.672 1.00 97.56 139 SER A O 1
ATOM 1157 N N . ASP A 1 140 ? 7.360 -2.851 2.984 1.00 94.12 140 ASP A N 1
ATOM 1158 C CA . ASP A 1 140 ? 8.619 -2.968 2.241 1.00 94.12 140 ASP A CA 1
ATOM 1159 C C . ASP A 1 140 ? 9.355 -4.283 2.537 1.00 94.12 140 ASP A C 1
ATOM 1161 O O . ASP A 1 140 ? 10.223 -4.696 1.769 1.00 94.12 140 ASP A O 1
ATOM 1165 N N . SER A 1 141 ? 9.032 -4.921 3.666 1.00 94.00 141 SER A N 1
ATOM 1166 C CA . SER A 1 141 ? 9.752 -6.077 4.197 1.00 94.00 141 SER A CA 1
ATOM 1167 C C . SER A 1 141 ? 9.065 -7.412 3.961 1.00 94.00 141 SER A C 1
ATOM 1169 O O . SER A 1 141 ? 9.729 -8.444 4.010 1.00 94.00 141 SER A O 1
ATOM 1171 N N . GLU A 1 142 ? 7.758 -7.400 3.707 1.00 95.88 142 GLU A N 1
ATOM 1172 C CA . GLU A 1 142 ? 6.938 -8.604 3.607 1.00 95.88 142 GLU A CA 1
ATOM 1173 C C . GLU A 1 142 ? 6.171 -8.635 2.285 1.00 95.88 142 GLU A C 1
ATOM 1175 O O . GLU A 1 142 ? 5.426 -7.710 1.953 1.00 95.88 142 GLU A O 1
ATOM 1180 N N . LEU A 1 143 ? 6.331 -9.725 1.530 1.00 97.50 143 LEU A N 1
ATOM 1181 C CA . LEU A 1 143 ? 5.623 -9.928 0.269 1.00 97.50 143 LEU A CA 1
ATOM 1182 C C . LEU A 1 143 ? 4.110 -9.969 0.495 1.00 97.50 143 LEU A C 1
ATOM 1184 O O . LEU A 1 143 ? 3.599 -10.828 1.210 1.00 97.50 143 LEU A O 1
ATOM 1188 N N . GLY A 1 144 ? 3.390 -9.052 -0.154 1.00 97.56 144 GLY A N 1
ATOM 1189 C CA . GLY A 1 144 ? 1.933 -8.969 -0.040 1.00 97.56 144 GLY A CA 1
ATOM 1190 C C . GLY A 1 144 ? 1.453 -8.577 1.359 1.00 97.56 144 GLY A C 1
ATOM 1191 O O . GLY A 1 144 ? 0.281 -8.777 1.666 1.00 97.56 144 GLY A O 1
ATOM 1192 N N . GLY A 1 145 ? 2.340 -8.040 2.202 1.00 98.12 145 GLY A N 1
ATOM 1193 C CA . GLY A 1 145 ? 1.979 -7.484 3.498 1.00 98.12 145 GLY A CA 1
ATOM 1194 C C . GLY A 1 145 ? 1.389 -6.081 3.352 1.00 98.12 145 GLY A C 1
ATOM 1195 O O . GLY A 1 145 ? 1.920 -5.256 2.606 1.00 98.12 145 GLY A O 1
ATOM 1196 N N . ILE A 1 146 ? 0.326 -5.779 4.092 1.00 98.50 146 ILE A N 1
ATOM 1197 C CA . ILE A 1 146 ? -0.195 -4.418 4.285 1.00 98.50 146 ILE A CA 1
ATOM 1198 C C . ILE A 1 146 ? -0.123 -4.055 5.764 1.00 98.50 146 ILE A C 1
ATOM 1200 O O . ILE A 1 146 ? -0.518 -4.833 6.625 1.00 98.50 146 ILE A O 1
ATOM 1204 N N . THR A 1 147 ? 0.399 -2.875 6.067 1.00 98.31 147 THR A N 1
ATOM 1205 C CA . THR A 1 147 ? 0.551 -2.365 7.432 1.00 98.31 147 THR A CA 1
ATOM 1206 C C . THR A 1 147 ? -0.261 -1.087 7.609 1.00 98.31 147 THR A C 1
ATOM 1208 O O . THR A 1 147 ? -0.572 -0.383 6.641 1.00 98.31 147 THR A O 1
ATOM 1211 N N . ILE A 1 148 ? -0.613 -0.811 8.860 1.00 98.56 148 ILE A N 1
ATOM 1212 C CA . ILE A 1 148 ? -1.288 0.407 9.289 1.00 98.56 148 ILE A CA 1
ATOM 1213 C C . ILE A 1 148 ? -0.287 1.209 10.112 1.00 98.56 148 ILE A C 1
ATOM 1215 O O . ILE A 1 148 ? 0.267 0.695 11.086 1.00 98.56 148 ILE A O 1
ATOM 1219 N N . ALA A 1 149 ? -0.081 2.460 9.720 1.00 98.19 149 ALA A N 1
ATOM 1220 C CA . ALA A 1 149 ? 0.621 3.446 10.528 1.00 98.19 149 ALA A CA 1
ATOM 1221 C C . ALA A 1 149 ? -0.407 4.407 11.125 1.00 98.19 149 ALA A C 1
ATOM 1223 O O . ALA A 1 149 ? -1.341 4.794 10.417 1.00 98.19 149 ALA A O 1
ATOM 1224 N N . TRP A 1 150 ? -0.254 4.792 12.391 1.00 97.81 150 TRP A N 1
ATOM 1225 C CA . TRP A 1 150 ? -1.169 5.734 13.037 1.00 97.81 150 TRP A CA 1
ATOM 1226 C C . TRP A 1 150 ? -0.472 6.662 14.027 1.00 97.81 150 TRP A C 1
ATOM 1228 O O . TRP A 1 150 ? 0.596 6.346 14.552 1.00 97.81 150 TRP A O 1
ATOM 1238 N N . VAL A 1 151 ? -1.103 7.811 14.268 1.00 97.19 151 VAL A N 1
ATOM 1239 C CA . VAL A 1 151 ? -0.693 8.778 15.289 1.00 97.19 151 VAL A CA 1
ATOM 1240 C C . VAL A 1 151 ? -1.180 8.300 16.651 1.00 97.19 151 VAL A C 1
ATOM 1242 O O . VAL A 1 151 ? -2.386 8.266 16.904 1.00 97.19 151 VAL A O 1
ATOM 1245 N N . ASN A 1 152 ? -0.249 7.978 17.537 1.00 93.56 152 ASN A N 1
ATOM 1246 C CA . ASN A 1 152 ? -0.499 7.738 18.949 1.00 93.56 152 ASN A CA 1
ATOM 1247 C C . ASN A 1 152 ? 0.069 8.879 19.806 1.00 93.56 152 ASN A C 1
ATOM 1249 O O . ASN A 1 152 ? 0.807 9.736 19.320 1.00 93.56 152 ASN A O 1
ATOM 1253 N N . GLU A 1 153 ? -0.277 8.885 21.086 1.00 88.25 153 GLU A N 1
ATOM 1254 C CA . GLU A 1 153 ? 0.311 9.773 22.085 1.00 88.25 153 GLU A CA 1
ATOM 1255 C C . GLU A 1 153 ? 1.424 9.035 22.833 1.00 88.25 153 GLU A C 1
ATOM 1257 O O . GLU A 1 153 ? 1.208 7.945 23.367 1.00 88.25 153 GLU A O 1
ATOM 1262 N N . GLY A 1 154 ? 2.628 9.607 22.817 1.00 84.06 154 GLY A N 1
ATOM 1263 C CA . GLY A 1 154 ? 3.761 9.126 23.595 1.00 84.06 154 GLY A CA 1
ATOM 1264 C C . GLY A 1 154 ? 3.584 9.402 25.089 1.00 84.06 154 GLY A C 1
ATOM 1265 O O . GLY A 1 154 ? 2.735 10.185 25.511 1.00 84.06 154 GLY A O 1
ATOM 1266 N N . ASN A 1 155 ? 4.429 8.783 25.915 1.00 83.06 155 ASN A N 1
ATOM 1267 C CA . ASN A 1 155 ? 4.398 8.968 27.374 1.00 83.06 155 ASN A CA 1
ATOM 1268 C C . ASN A 1 155 ? 4.703 10.414 27.815 1.00 83.06 155 ASN A C 1
ATOM 1270 O O . ASN A 1 155 ? 4.402 10.798 28.941 1.00 83.06 155 ASN A O 1
ATOM 1274 N N . ASP A 1 156 ? 5.329 11.194 26.941 1.00 87.44 156 ASP A N 1
ATOM 1275 C CA . ASP A 1 156 ? 5.661 12.610 27.093 1.00 87.44 156 ASP A CA 1
ATOM 1276 C C . ASP A 1 156 ? 4.563 13.550 26.554 1.00 87.44 156 ASP A C 1
ATOM 1278 O O . ASP A 1 156 ? 4.753 14.768 26.516 1.00 87.44 156 ASP A O 1
ATOM 1282 N N . GLY A 1 157 ? 3.425 12.998 26.118 1.00 84.88 157 GLY A N 1
ATOM 1283 C CA . GLY A 1 157 ? 2.334 13.736 25.482 1.00 84.88 157 GLY A CA 1
ATOM 1284 C C . GLY A 1 157 ? 2.642 14.185 24.051 1.00 84.88 157 GLY A C 1
ATOM 1285 O O . GLY A 1 157 ? 1.838 14.899 23.451 1.00 84.88 157 GLY A O 1
ATOM 1286 N N . GLN A 1 158 ? 3.794 13.801 23.484 1.00 89.19 158 GLN A N 1
ATOM 1287 C CA . GLN A 1 158 ? 4.142 14.149 22.109 1.00 89.19 158 GLN A CA 1
ATOM 1288 C C . GLN A 1 158 ? 3.550 13.141 21.115 1.00 89.19 158 GLN A C 1
ATOM 1290 O O . GLN A 1 158 ? 3.397 11.958 21.437 1.00 89.19 158 GLN A O 1
ATOM 1295 N N . PRO A 1 159 ? 3.229 13.566 19.880 1.00 90.38 159 PRO A N 1
ATOM 1296 C CA . PRO A 1 159 ? 2.788 12.650 18.837 1.00 90.38 159 PRO A CA 1
ATOM 1297 C C . PRO A 1 159 ? 3.866 11.611 18.509 1.00 90.38 159 PRO A C 1
ATOM 1299 O O . PRO A 1 159 ? 4.995 11.954 18.156 1.00 90.38 159 PRO A O 1
ATOM 1302 N N . GLN A 1 160 ? 3.498 10.333 18.556 1.00 93.94 160 GLN A N 1
ATOM 1303 C CA . GLN A 1 160 ? 4.349 9.215 18.162 1.00 93.94 160 GLN A CA 1
ATOM 1304 C C . GLN A 1 160 ? 3.671 8.415 17.052 1.00 93.94 160 GLN A C 1
ATOM 1306 O O . GLN A 1 160 ? 2.510 8.034 17.177 1.00 93.94 160 GLN A O 1
ATOM 1311 N N . ILE A 1 161 ? 4.401 8.101 15.979 1.00 96.38 161 ILE A N 1
ATOM 1312 C CA . ILE A 1 161 ? 3.874 7.228 14.926 1.00 96.38 161 ILE A CA 1
ATOM 1313 C C . ILE A 1 161 ? 4.188 5.773 15.254 1.00 96.38 161 ILE A C 1
ATOM 1315 O O . ILE A 1 161 ? 5.351 5.384 15.381 1.00 96.38 161 ILE A O 1
ATOM 1319 N N . LEU A 1 162 ? 3.143 4.959 15.359 1.00 95.56 162 LEU A N 1
ATOM 1320 C CA . LEU A 1 162 ? 3.253 3.519 15.548 1.00 95.56 162 LEU A CA 1
ATOM 1321 C C . LEU A 1 162 ? 2.880 2.786 14.258 1.00 95.56 162 LEU A C 1
ATOM 1323 O O . LEU A 1 162 ? 2.101 3.283 13.445 1.00 95.56 162 LEU A O 1
ATOM 1327 N N . HIS A 1 163 ? 3.458 1.599 14.062 1.00 96.44 163 HIS A N 1
ATOM 1328 C CA . HIS A 1 163 ? 3.204 0.743 12.900 1.00 96.44 163 HIS A CA 1
ATOM 1329 C C . HIS A 1 163 ? 2.764 -0.633 13.385 1.00 96.44 163 HIS A C 1
ATOM 1331 O O . HIS A 1 163 ? 3.472 -1.275 14.160 1.00 96.44 163 HIS A O 1
ATOM 1337 N N . ILE A 1 164 ? 1.613 -1.096 12.911 1.00 96.44 164 ILE A N 1
ATOM 1338 C CA . ILE A 1 164 ? 1.140 -2.454 13.182 1.00 96.44 164 ILE A CA 1
ATOM 1339 C C . ILE A 1 164 ? 1.954 -3.430 12.327 1.00 96.44 164 ILE A C 1
ATOM 1341 O O . ILE A 1 164 ? 2.273 -3.128 11.172 1.00 96.44 164 ILE A O 1
ATOM 1345 N N . GLN A 1 165 ? 2.275 -4.611 12.864 1.00 96.25 165 GLN A N 1
ATOM 1346 C CA . GLN A 1 165 ? 2.875 -5.683 12.069 1.00 96.25 165 GLN A CA 1
ATOM 1347 C C . GLN A 1 165 ? 2.056 -5.915 10.781 1.00 96.25 165 GLN A C 1
ATOM 1349 O O . GLN A 1 165 ? 0.823 -5.891 10.841 1.00 96.25 165 GLN A O 1
ATOM 1354 N N . PRO A 1 166 ? 2.699 -6.097 9.613 1.00 97.88 166 PRO A N 1
ATOM 1355 C CA . PRO A 1 166 ? 1.959 -6.255 8.375 1.00 97.88 166 PRO A CA 1
ATOM 1356 C C . PRO A 1 166 ? 1.046 -7.485 8.398 1.00 97.88 166 PRO A C 1
ATOM 1358 O O . PRO A 1 166 ? 1.395 -8.542 8.915 1.00 97.88 166 PRO A O 1
ATOM 1361 N N . PHE A 1 167 ? -0.128 -7.335 7.796 1.00 97.94 167 PHE A N 1
ATOM 1362 C CA . PHE A 1 167 ? -1.075 -8.411 7.559 1.00 97.94 167 PHE A CA 1
ATOM 1363 C C . PHE A 1 167 ? -0.882 -8.967 6.155 1.00 97.94 167 PHE A C 1
ATOM 1365 O O . PHE A 1 167 ? -0.790 -8.217 5.181 1.00 97.94 167 PHE A O 1
ATOM 1372 N N . THR A 1 168 ? -0.875 -10.286 6.049 1.00 97.25 168 THR A N 1
ATOM 1373 C CA . THR A 1 168 ? -0.724 -11.027 4.798 1.00 97.25 168 THR A CA 1
ATOM 1374 C C . THR A 1 168 ? -2.030 -11.727 4.418 1.00 97.25 168 THR A C 1
ATOM 1376 O O . THR A 1 168 ? -2.990 -11.771 5.187 1.00 97.25 168 THR A O 1
ATOM 1379 N N . ALA A 1 169 ? -2.062 -12.364 3.243 1.00 95.19 169 ALA A N 1
ATOM 1380 C CA . ALA A 1 169 ? -3.190 -13.204 2.824 1.00 95.19 169 ALA A CA 1
ATOM 1381 C C . ALA A 1 169 ? -3.570 -14.282 3.864 1.00 95.19 169 ALA A C 1
ATOM 1383 O O . ALA A 1 169 ? -4.743 -14.626 3.999 1.00 95.19 169 ALA A O 1
ATOM 1384 N N . LYS A 1 170 ? -2.593 -14.783 4.638 1.00 95.19 170 LYS A N 1
ATOM 1385 C CA . LYS A 1 170 ? -2.833 -15.746 5.722 1.00 95.19 170 LYS A CA 1
ATOM 1386 C C . LYS A 1 170 ? -3.616 -15.128 6.883 1.00 95.19 170 LYS A C 1
ATOM 1388 O O . LYS A 1 170 ? -4.412 -15.811 7.509 1.00 95.19 170 LYS A O 1
ATOM 1393 N N . ASP A 1 171 ? -3.420 -13.848 7.172 1.00 95.50 171 ASP A N 1
ATOM 1394 C CA . ASP A 1 171 ? -4.125 -13.162 8.257 1.00 95.50 171 ASP A CA 1
ATOM 1395 C C . ASP A 1 171 ? -5.576 -12.846 7.884 1.00 95.50 171 ASP A C 1
ATOM 1397 O O . ASP A 1 171 ? -6.457 -12.842 8.753 1.00 95.50 171 ASP A O 1
ATOM 1401 N N . PHE A 1 172 ? -5.821 -12.617 6.589 1.00 94.69 172 PHE A N 1
ATOM 1402 C CA . PHE A 1 172 ? -7.141 -12.320 6.034 1.00 94.69 172 PHE A CA 1
ATOM 1403 C C . PHE A 1 172 ? -8.056 -13.532 5.918 1.00 94.69 172 PHE A C 1
ATOM 1405 O O . PHE A 1 172 ? -9.270 -13.347 5.878 1.00 94.69 172 PHE A O 1
ATOM 1412 N N . SER A 1 173 ? -7.517 -14.755 5.915 1.00 90.81 173 SER A N 1
ATOM 1413 C CA . SER A 1 173 ? -8.350 -15.961 6.004 1.00 90.81 173 SER A CA 1
ATOM 1414 C C . SER A 1 173 ? -9.006 -16.115 7.380 1.00 90.81 173 SER A C 1
ATOM 1416 O O . SER A 1 173 ? -10.077 -16.708 7.476 1.00 90.81 173 SER A O 1
ATOM 1418 N N . THR A 1 174 ? -8.397 -15.553 8.429 1.00 92.00 174 THR A N 1
ATOM 1419 C CA . THR A 1 174 ? -8.952 -15.552 9.789 1.00 92.00 174 THR A CA 1
ATOM 1420 C C . THR A 1 174 ? -9.910 -14.386 10.011 1.00 92.00 174 THR A C 1
ATOM 1422 O O . THR A 1 174 ? -10.998 -14.572 10.549 1.00 92.00 174 THR A O 1
ATOM 1425 N N . ARG A 1 175 ? -9.499 -13.167 9.638 1.00 94.00 175 ARG A N 1
ATOM 1426 C CA . ARG A 1 175 ? -10.309 -11.953 9.806 1.00 94.00 175 ARG A CA 1
ATOM 1427 C C . ARG A 1 175 ? -9.887 -10.898 8.793 1.00 94.00 175 ARG A C 1
ATOM 1429 O O . ARG A 1 175 ? -8.691 -10.621 8.660 1.00 94.00 175 ARG A O 1
ATOM 1436 N N . SER A 1 176 ? -10.865 -10.317 8.101 1.00 96.25 176 SER A N 1
ATOM 1437 C CA . SER A 1 176 ? -10.630 -9.320 7.055 1.00 96.25 176 SER A CA 1
ATOM 1438 C C . SER A 1 176 ? -9.919 -8.077 7.601 1.00 96.25 176 SER A C 1
ATOM 1440 O O . SER A 1 176 ? -9.968 -7.785 8.798 1.00 96.25 176 SER A O 1
ATOM 1442 N N . LEU A 1 177 ? -9.266 -7.312 6.722 1.00 97.06 177 LEU A N 1
ATOM 1443 C CA . LEU A 1 177 ? -8.627 -6.056 7.120 1.00 97.06 177 LEU A CA 1
ATOM 1444 C C . LEU A 1 177 ? -9.641 -5.062 7.706 1.00 97.06 177 LEU A C 1
ATOM 1446 O O . LEU A 1 177 ? -9.358 -4.420 8.712 1.00 97.06 177 LEU A O 1
ATOM 1450 N N . SER A 1 178 ? -10.820 -4.952 7.096 1.00 97.19 178 SER A N 1
ATOM 1451 C CA . SER A 1 178 ? -11.866 -4.025 7.532 1.00 97.19 178 SER A CA 1
ATOM 1452 C C . SER A 1 178 ? -12.420 -4.395 8.905 1.00 97.19 178 SER A C 1
ATOM 1454 O O . SER A 1 178 ? -12.584 -3.514 9.745 1.00 97.19 178 SER A O 1
ATOM 1456 N N . ASP A 1 179 ? -12.620 -5.689 9.170 1.00 96.31 179 ASP A N 1
ATOM 1457 C CA . ASP A 1 179 ? -13.029 -6.167 10.494 1.00 96.31 179 ASP A CA 1
ATOM 1458 C C . ASP A 1 179 ? -11.951 -5.889 11.556 1.00 96.31 179 ASP A C 1
ATOM 1460 O O . ASP A 1 179 ? -12.278 -5.471 12.661 1.00 96.31 179 ASP A O 1
ATOM 1464 N N . ARG A 1 180 ? -10.661 -6.046 11.221 1.00 96.94 180 ARG A N 1
ATOM 1465 C CA . ARG A 1 180 ? -9.549 -5.702 12.130 1.00 96.94 180 ARG A CA 1
ATOM 1466 C C . ARG A 1 180 ? -9.496 -4.206 12.436 1.00 96.94 180 ARG A C 1
ATOM 1468 O O . ARG A 1 180 ? -9.347 -3.827 13.588 1.00 96.94 180 ARG A O 1
ATOM 1475 N N . ILE A 1 181 ? -9.640 -3.358 11.418 1.00 97.38 181 ILE A N 1
ATOM 1476 C CA . ILE A 1 181 ? -9.675 -1.898 11.591 1.00 97.38 181 ILE A CA 1
ATOM 1477 C C . ILE A 1 181 ? -10.839 -1.497 12.502 1.00 97.38 181 ILE A C 1
ATOM 1479 O O . ILE A 1 181 ? -10.654 -0.673 13.397 1.00 97.38 181 ILE A O 1
ATOM 1483 N N . ARG A 1 182 ? -12.018 -2.106 12.317 1.00 96.25 182 ARG A N 1
ATOM 1484 C CA . ARG A 1 182 ? -13.176 -1.889 13.193 1.00 96.25 182 ARG A CA 1
ATOM 1485 C C . ARG A 1 182 ? -12.844 -2.199 14.656 1.00 96.25 182 ARG A C 1
ATOM 1487 O O . ARG A 1 182 ? -13.204 -1.393 15.506 1.00 96.25 182 ARG A O 1
ATOM 1494 N N . ASP A 1 183 ? -12.128 -3.292 14.922 1.00 95.38 183 ASP A N 1
ATOM 1495 C CA . ASP A 1 183 ? -11.763 -3.720 16.281 1.00 95.38 183 ASP A CA 1
ATOM 1496 C C . ASP A 1 183 ? -10.715 -2.824 16.968 1.00 95.38 183 ASP A C 1
ATOM 1498 O O . ASP A 1 183 ? -10.619 -2.829 18.191 1.00 95.38 183 ASP A O 1
ATOM 1502 N N . PHE A 1 184 ? -9.906 -2.074 16.213 1.00 96.06 184 PHE A N 1
ATOM 1503 C CA . PHE A 1 184 ? -8.866 -1.220 16.791 1.00 96.06 184 PHE A CA 1
ATOM 1504 C C . PHE A 1 184 ? -9.435 0.121 17.259 1.00 96.06 184 PHE A C 1
ATOM 1506 O O . PHE A 1 184 ? -9.666 1.029 16.453 1.00 96.06 184 PHE A O 1
ATOM 1513 N N . ASP A 1 185 ? -9.630 0.250 18.569 1.00 93.19 185 ASP A N 1
ATOM 1514 C CA . ASP A 1 185 ? -10.227 1.433 19.196 1.00 93.19 185 ASP A CA 1
ATOM 1515 C C . ASP A 1 185 ? -9.370 2.696 19.050 1.00 93.19 185 ASP A C 1
ATOM 1517 O O . ASP A 1 185 ? -9.925 3.780 18.927 1.00 93.19 185 ASP A O 1
ATOM 1521 N N . ASP A 1 186 ? -8.043 2.577 18.956 1.00 94.06 186 ASP A N 1
ATOM 1522 C CA . ASP A 1 186 ? -7.136 3.725 18.783 1.00 94.06 186 ASP A CA 1
ATOM 1523 C C . ASP A 1 186 ? -7.182 4.356 17.378 1.00 94.06 186 ASP A C 1
ATOM 1525 O O . ASP A 1 186 ? -6.565 5.396 17.137 1.00 94.06 186 ASP A O 1
ATOM 1529 N N . LEU A 1 187 ? -7.884 3.729 16.428 1.00 97.12 187 LEU A N 1
ATOM 1530 C CA . LEU A 1 187 ? -8.021 4.222 15.059 1.00 97.12 187 LEU A CA 1
ATOM 1531 C C . LEU A 1 187 ? -9.343 4.979 14.899 1.00 97.12 187 LEU A C 1
ATOM 1533 O O . LEU A 1 187 ? -10.423 4.390 15.011 1.00 97.12 187 LEU A O 1
ATOM 1537 N N . PHE A 1 188 ? -9.264 6.267 14.563 1.00 97.44 188 PHE A N 1
ATOM 1538 C CA . PHE A 1 188 ? -10.430 7.154 14.453 1.00 97.44 188 PHE A CA 1
ATOM 1539 C C . PHE A 1 188 ? -10.653 7.667 13.034 1.00 97.44 188 PHE A C 1
ATOM 1541 O O . PHE A 1 188 ? -11.769 7.581 12.516 1.00 97.44 188 PHE A O 1
ATOM 1548 N N . TYR A 1 189 ? -9.595 8.169 12.393 1.00 98.31 189 TYR A N 1
ATOM 1549 C CA . TYR A 1 189 ? -9.682 8.848 11.102 1.00 98.31 189 TYR A CA 1
ATOM 1550 C C . TYR A 1 189 ? -8.706 8.230 10.113 1.00 98.31 189 TYR A C 1
ATOM 1552 O O . TYR A 1 189 ? -7.503 8.187 10.342 1.00 98.31 189 TYR A O 1
ATOM 1560 N N . LEU A 1 190 ? -9.209 7.775 8.979 1.00 98.62 190 LEU A N 1
ATOM 1561 C CA . LEU A 1 190 ? -8.376 7.491 7.831 1.00 98.62 190 LEU A CA 1
ATOM 1562 C C . LEU A 1 190 ? -7.852 8.816 7.258 1.00 98.62 190 LEU A C 1
ATOM 1564 O O . LEU A 1 190 ? -8.618 9.752 7.018 1.00 98.62 190 LEU A O 1
ATOM 1568 N N . TYR A 1 191 ? -6.547 8.886 7.014 1.00 98.25 191 TYR A N 1
ATOM 1569 C CA . TYR A 1 191 ? -5.897 10.045 6.418 1.00 98.25 191 TYR A CA 1
ATOM 1570 C C . TYR A 1 191 ? -6.571 10.452 5.085 1.00 98.25 191 TYR A C 1
ATOM 1572 O O . TYR A 1 191 ? -6.846 9.581 4.254 1.00 98.25 191 TYR A O 1
ATOM 1580 N N . PRO A 1 192 ? -6.785 11.759 4.832 1.00 95.81 192 PRO A N 1
ATOM 1581 C CA . PRO A 1 192 ? -6.399 12.876 5.700 1.00 95.81 192 PRO A CA 1
ATOM 1582 C C . PRO A 1 192 ? -7.402 13.190 6.818 1.00 95.81 192 PRO A C 1
ATOM 1584 O O . PRO A 1 192 ? -6.985 13.693 7.854 1.00 95.81 192 PRO A O 1
ATOM 1587 N N . ASN A 1 193 ? -8.698 12.927 6.624 1.00 96.19 193 ASN A N 1
ATOM 1588 C CA . ASN A 1 193 ? -9.740 13.263 7.603 1.00 96.19 193 ASN A CA 1
ATOM 1589 C C . ASN A 1 193 ? -11.072 12.539 7.316 1.00 96.19 193 ASN A C 1
ATOM 1591 O O . ASN A 1 193 ? -12.132 13.162 7.268 1.00 96.19 193 ASN A O 1
ATOM 1595 N N . LYS A 1 194 ? -11.030 11.234 7.035 1.00 98.12 194 LYS A N 1
ATOM 1596 C CA . LYS A 1 194 ? -12.232 10.425 6.792 1.00 98.12 194 LYS A CA 1
ATOM 1597 C C . LYS A 1 194 ? -12.524 9.554 8.015 1.00 98.12 194 LYS A C 1
ATOM 1599 O O . LYS A 1 194 ? -11.662 8.760 8.380 1.00 98.12 194 LYS A O 1
ATOM 1604 N N . PRO A 1 195 ? -13.700 9.640 8.654 1.00 98.12 195 PRO A N 1
ATOM 1605 C CA . PRO A 1 195 ? -14.030 8.775 9.783 1.00 98.12 195 PRO A CA 1
ATOM 1606 C C . PRO A 1 195 ? -13.873 7.284 9.448 1.00 98.12 195 PRO A C 1
ATOM 1608 O O . PRO A 1 195 ? -14.269 6.826 8.374 1.00 98.12 195 PRO A O 1
ATOM 1611 N N . LYS A 1 196 ? -13.314 6.509 10.385 1.00 97.38 196 LYS A N 1
ATOM 1612 C CA . LYS A 1 196 ? -13.030 5.074 10.217 1.00 97.38 196 LYS A CA 1
ATOM 1613 C C . LYS A 1 196 ? -14.245 4.281 9.728 1.00 97.38 196 LYS A C 1
ATOM 1615 O O . LYS A 1 196 ? -14.120 3.489 8.794 1.00 97.38 196 LYS A O 1
ATOM 1620 N N . HIS A 1 197 ? -15.403 4.513 10.343 1.00 96.44 197 HIS A N 1
ATOM 1621 C CA . HIS A 1 197 ? -16.644 3.810 10.022 1.00 96.44 197 HIS A CA 1
ATOM 1622 C C . HIS A 1 197 ? -17.099 4.090 8.581 1.00 96.44 197 HIS A C 1
ATOM 1624 O O . HIS A 1 197 ? -17.427 3.171 7.835 1.00 96.44 197 HIS A O 1
ATOM 1630 N N . GLU A 1 198 ? -17.003 5.344 8.134 1.00 97.31 198 GLU A N 1
ATOM 1631 C CA . GLU A 1 198 ? -17.330 5.741 6.761 1.00 97.31 198 GLU A CA 1
ATOM 1632 C C . GLU A 1 198 ? -16.382 5.101 5.731 1.00 97.31 198 GLU A C 1
ATOM 1634 O O . GLU A 1 198 ? -16.762 4.822 4.592 1.00 97.31 198 GLU A O 1
ATOM 1639 N N . ALA A 1 199 ? -15.124 4.870 6.110 1.00 97.44 199 ALA A N 1
ATOM 1640 C CA . ALA A 1 199 ? -14.135 4.254 5.236 1.00 97.44 199 ALA A CA 1
ATOM 1641 C C . ALA A 1 199 ? -14.276 2.726 5.133 1.00 97.44 199 ALA A C 1
ATOM 1643 O O . ALA A 1 199 ? -14.070 2.177 4.049 1.00 97.44 199 ALA A O 1
ATOM 1644 N N . PHE A 1 200 ? -14.615 2.034 6.229 1.00 97.75 200 PHE A N 1
ATOM 1645 C CA . PHE A 1 200 ? -14.448 0.578 6.304 1.00 97.75 200 PHE A CA 1
ATOM 1646 C C . PHE A 1 200 ? -15.699 -0.233 6.645 1.00 97.75 200 PHE A C 1
ATOM 1648 O O . PHE A 1 200 ? -15.720 -1.409 6.282 1.00 97.75 200 PHE A O 1
ATOM 1655 N N . ASP A 1 201 ? -16.751 0.333 7.246 1.00 95.44 201 ASP A N 1
ATOM 1656 C CA . ASP A 1 201 ? -17.877 -0.472 7.759 1.00 95.44 201 ASP A CA 1
ATOM 1657 C C . ASP A 1 201 ? -18.585 -1.268 6.664 1.00 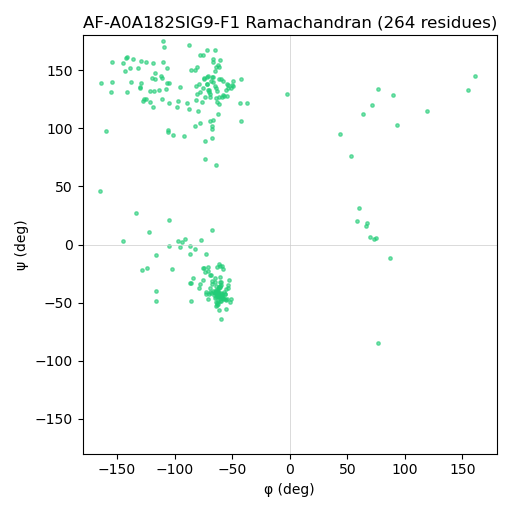95.44 201 ASP A C 1
ATOM 1659 O O . ASP A 1 201 ? -18.951 -2.426 6.868 1.00 95.44 201 ASP A O 1
ATOM 1663 N N . ARG A 1 202 ? -18.692 -0.700 5.460 1.00 96.06 202 ARG A N 1
ATOM 1664 C CA . ARG A 1 202 ? -19.300 -1.366 4.298 1.00 96.06 202 ARG A CA 1
ATOM 1665 C C . ARG A 1 202 ? -18.579 -2.646 3.854 1.00 96.06 202 ARG A C 1
ATOM 1667 O O . ARG A 1 202 ? -19.138 -3.418 3.082 1.00 96.06 202 ARG A O 1
ATOM 1674 N N . TYR A 1 203 ? -17.338 -2.832 4.296 1.00 96.19 203 TYR A N 1
ATOM 1675 C CA . TYR A 1 203 ? -16.493 -3.988 4.001 1.00 96.19 203 TYR A CA 1
ATOM 1676 C C . TYR A 1 203 ? -16.378 -4.950 5.184 1.00 96.19 203 TYR A C 1
ATOM 1678 O O . TYR A 1 203 ? -15.693 -5.966 5.081 1.00 96.19 203 TYR A O 1
ATOM 1686 N N . THR A 1 204 ? -17.011 -4.624 6.310 1.00 93.81 204 THR A N 1
ATOM 1687 C CA . THR A 1 204 ? -17.008 -5.482 7.490 1.00 93.81 204 THR A CA 1
ATOM 1688 C C . THR A 1 204 ? -18.033 -6.594 7.363 1.00 93.81 204 THR A C 1
ATOM 1690 O O . THR A 1 204 ? -19.058 -6.468 6.688 1.00 93.81 204 THR A O 1
ATOM 1693 N N . THR A 1 205 ? -17.760 -7.701 8.040 1.00 88.69 205 THR A N 1
ATOM 1694 C CA . THR A 1 205 ? -18.707 -8.801 8.147 1.00 88.69 205 THR A CA 1
ATOM 1695 C C . THR A 1 205 ? -19.825 -8.386 9.113 1.00 88.69 205 THR A C 1
ATOM 1697 O O . THR A 1 205 ? -19.525 -7.963 10.241 1.00 88.69 205 THR A O 1
ATOM 1700 N N . PRO A 1 206 ? -21.110 -8.488 8.717 1.00 81.12 206 PRO A N 1
ATOM 1701 C CA . PRO A 1 206 ? -22.226 -8.257 9.626 1.00 81.12 206 PRO A CA 1
ATOM 1702 C C . PRO A 1 206 ? -22.173 -9.228 10.806 1.00 81.12 206 PRO A C 1
ATOM 1704 O O . PRO A 1 206 ? -21.840 -10.403 10.635 1.00 81.12 206 PRO A O 1
ATOM 1707 N N . ALA A 1 207 ? -22.541 -8.759 11.999 1.00 74.94 207 ALA A N 1
ATOM 1708 C CA . ALA A 1 207 ? -22.686 -9.637 13.151 1.00 74.94 207 ALA A CA 1
ATOM 1709 C C . ALA A 1 207 ? -23.790 -10.669 12.864 1.00 74.94 207 ALA A C 1
ATOM 1711 O O . ALA A 1 207 ? -24.962 -10.324 12.708 1.00 74.94 207 ALA A O 1
ATOM 1712 N N . GLY A 1 208 ? -23.402 -11.939 12.739 1.00 67.06 208 GLY A N 1
ATOM 1713 C CA . GLY A 1 208 ? -24.341 -13.028 12.503 1.00 67.06 208 GLY A CA 1
ATOM 1714 C C . GLY A 1 208 ? -25.123 -13.364 13.777 1.00 67.06 208 GLY A C 1
ATOM 1715 O O . GLY A 1 208 ? -24.541 -13.345 14.865 1.00 67.06 208 GLY A O 1
ATOM 1716 N N . PRO A 1 209 ? -26.420 -13.706 13.678 1.00 70.62 209 PRO A N 1
ATOM 1717 C CA . PRO A 1 209 ? -27.151 -14.218 14.827 1.00 70.62 209 PRO A CA 1
ATOM 1718 C C . PRO A 1 209 ? -26.505 -15.523 15.321 1.00 70.62 209 PRO A C 1
ATOM 1720 O O . PRO A 1 209 ? -25.898 -16.256 14.528 1.00 70.62 209 PRO A O 1
ATOM 1723 N N . PRO A 1 210 ? -26.638 -15.858 16.616 1.00 70.50 210 PRO A N 1
ATOM 1724 C CA . PRO A 1 210 ? -26.189 -17.149 17.111 1.00 70.50 210 PRO A CA 1
ATOM 1725 C C . PRO A 1 210 ? -26.857 -18.269 16.305 1.00 70.50 210 PRO A C 1
ATOM 1727 O O . PRO A 1 210 ? -28.069 -18.260 16.086 1.00 70.50 210 PRO A O 1
ATOM 1730 N N . ARG A 1 211 ? -26.061 -19.256 15.866 1.00 71.50 211 ARG A N 1
ATOM 1731 C CA . ARG A 1 211 ? -26.545 -20.402 15.068 1.00 71.50 211 ARG A CA 1
ATOM 1732 C C . ARG A 1 211 ? -27.645 -21.198 15.779 1.00 71.50 211 ARG A C 1
ATOM 1734 O O . ARG A 1 211 ? -28.401 -21.913 15.131 1.00 71.50 211 ARG A O 1
ATOM 1741 N N . ASN A 1 212 ? -27.729 -21.082 17.101 1.00 78.06 212 ASN A N 1
ATOM 1742 C CA . ASN A 1 212 ? -28.753 -21.691 17.930 1.00 78.06 212 ASN A CA 1
ATOM 1743 C C . ASN A 1 212 ? -29.152 -20.703 19.037 1.00 78.06 212 ASN A C 1
ATOM 1745 O O . ASN A 1 212 ? -28.289 -20.154 19.716 1.00 78.06 212 ASN A O 1
ATOM 1749 N N . LYS A 1 213 ? -30.463 -20.500 19.224 1.00 77.69 213 LYS A N 1
ATOM 1750 C CA . LYS A 1 213 ? -31.043 -19.555 20.195 1.00 77.69 213 LYS A CA 1
ATOM 1751 C C . LYS A 1 213 ? -30.668 -19.854 21.653 1.00 77.69 213 LYS A C 1
ATOM 1753 O O . LYS A 1 213 ? -30.771 -18.961 22.483 1.00 77.69 213 LYS A O 1
ATOM 1758 N N . ASN A 1 214 ? -30.218 -21.074 21.949 1.00 88.25 214 ASN A N 1
ATOM 1759 C CA . ASN A 1 214 ? -29.783 -21.485 23.287 1.00 88.25 214 ASN A CA 1
ATOM 1760 C C . ASN A 1 214 ? -28.305 -21.167 23.576 1.00 88.25 214 ASN A C 1
ATOM 1762 O O . ASN A 1 214 ? -27.827 -21.465 24.667 1.00 88.25 214 ASN A O 1
ATOM 1766 N N . TYR A 1 215 ? -27.571 -20.600 22.616 1.00 81.56 215 TYR A N 1
ATOM 1767 C CA . TYR A 1 215 ? -26.155 -20.270 22.764 1.00 81.56 215 TYR A CA 1
ATOM 1768 C C . TYR A 1 215 ? -25.921 -18.771 22.600 1.00 81.56 215 TYR A C 1
ATOM 1770 O O . TYR A 1 215 ? -26.520 -18.115 21.747 1.00 81.56 215 TYR A O 1
ATOM 1778 N N . ILE A 1 216 ? -24.992 -18.241 23.393 1.00 80.31 216 ILE A N 1
ATOM 1779 C CA . ILE A 1 216 ? -24.486 -16.878 23.235 1.00 80.31 216 ILE A CA 1
ATOM 1780 C C . ILE A 1 216 ? -23.490 -16.878 22.069 1.00 80.31 216 ILE A C 1
ATOM 1782 O O . ILE A 1 216 ? -22.617 -17.744 21.991 1.00 80.31 216 ILE A O 1
ATOM 1786 N N . ALA A 1 217 ? -23.630 -15.929 21.142 1.00 82.75 217 ALA A N 1
ATOM 1787 C CA . ALA A 1 217 ? -22.696 -15.780 20.030 1.00 82.75 217 ALA A CA 1
ATOM 1788 C C . ALA A 1 217 ? -21.302 -15.381 20.546 1.00 82.75 217 ALA A C 1
ATOM 1790 O O . ALA A 1 217 ? -21.177 -14.512 21.405 1.00 82.75 217 ALA A O 1
ATOM 1791 N N . SER A 1 218 ? -20.258 -16.001 19.999 1.00 83.06 218 SER A N 1
ATOM 1792 C CA . SER A 1 218 ? -18.861 -15.635 20.248 1.00 83.06 218 SER A CA 1
ATOM 1793 C C . SER A 1 218 ? -18.261 -15.034 18.977 1.00 83.06 218 SER A C 1
ATOM 1795 O O . SER A 1 218 ? -18.582 -15.479 17.873 1.00 83.06 218 SER A O 1
ATOM 1797 N N . GLU A 1 219 ? -17.398 -14.029 19.129 1.00 85.19 219 GLU A N 1
ATOM 1798 C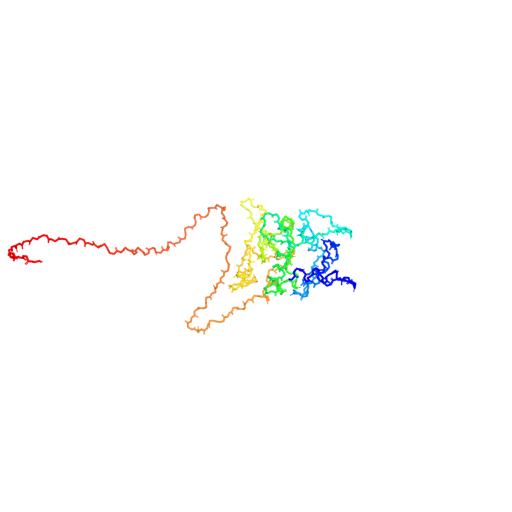 CA . GLU A 1 219 ? -16.710 -13.352 18.029 1.00 85.19 219 GLU A CA 1
ATOM 1799 C C . GLU A 1 219 ? -15.204 -13.269 18.316 1.00 85.19 219 GLU A C 1
ATOM 1801 O O . GLU A 1 219 ? -14.787 -12.902 19.413 1.00 85.19 219 GLU A O 1
ATOM 1806 N N . VAL A 1 220 ? -14.381 -13.575 17.310 1.00 87.31 220 VAL A N 1
ATOM 1807 C CA . VAL A 1 220 ? -12.931 -13.339 17.350 1.00 87.31 220 VAL A CA 1
ATOM 1808 C C . VAL A 1 220 ? -12.658 -11.879 17.004 1.00 87.31 220 VAL A C 1
ATOM 1810 O O . VAL A 1 220 ? -13.041 -11.446 15.920 1.00 87.31 220 VAL A O 1
ATOM 1813 N N . ARG A 1 221 ? -11.950 -11.144 17.868 1.00 91.38 221 ARG A N 1
ATOM 1814 C CA . ARG A 1 221 ? -11.544 -9.749 17.628 1.00 91.38 221 ARG A CA 1
ATOM 1815 C C . ARG A 1 221 ? -10.032 -9.598 17.581 1.00 91.38 221 ARG A C 1
ATOM 1817 O O . ARG A 1 221 ? -9.310 -10.320 18.268 1.00 91.38 221 ARG A O 1
ATOM 1824 N N . ALA A 1 222 ? -9.557 -8.666 16.764 1.00 92.19 222 ALA A N 1
ATOM 1825 C CA . ALA A 1 222 ? -8.165 -8.251 16.775 1.00 92.19 222 ALA A CA 1
ATOM 1826 C C . ALA A 1 222 ? -7.925 -7.243 17.902 1.00 92.19 222 ALA A C 1
ATOM 1828 O O . ALA A 1 222 ? -8.711 -6.325 18.099 1.00 92.19 222 ALA A O 1
ATOM 1829 N N . VAL A 1 223 ? -6.822 -7.411 18.625 1.00 91.19 223 VAL A N 1
ATOM 1830 C CA . VAL A 1 223 ? -6.416 -6.517 19.713 1.00 91.19 223 VAL A CA 1
ATOM 1831 C C . VAL A 1 223 ? -4.964 -6.122 19.478 1.00 91.19 223 VAL A C 1
ATOM 1833 O O . VAL A 1 223 ? -4.154 -6.954 19.063 1.00 91.19 223 VAL A O 1
ATOM 1836 N N . LEU A 1 224 ? -4.639 -4.850 19.710 1.00 87.88 224 LEU A N 1
ATOM 1837 C CA . LEU A 1 224 ? -3.255 -4.390 19.709 1.00 87.88 224 LEU A CA 1
ATOM 1838 C C . LEU A 1 224 ? -2.596 -4.825 21.014 1.00 87.88 224 LEU A C 1
ATOM 1840 O O . LEU A 1 224 ? -3.069 -4.503 22.102 1.00 87.88 224 LEU A O 1
ATOM 1844 N N . MET A 1 225 ? -1.505 -5.577 20.904 1.00 82.56 225 MET A N 1
ATOM 1845 C CA . MET A 1 225 ? -0.717 -5.946 22.073 1.00 82.56 225 MET A CA 1
ATOM 1846 C C . MET A 1 225 ? 0.038 -4.709 22.579 1.00 82.56 225 MET A C 1
ATOM 1848 O O . MET A 1 225 ? 0.597 -3.980 21.753 1.00 82.56 225 MET A O 1
ATOM 1852 N N . PRO A 1 226 ? 0.105 -4.474 23.902 1.00 68.12 226 PRO A N 1
ATOM 1853 C CA . PRO A 1 226 ? 0.964 -3.437 24.459 1.00 68.12 226 PRO A CA 1
ATOM 1854 C C . PRO A 1 226 ? 2.404 -3.640 23.971 1.00 68.12 226 PRO A C 1
ATOM 1856 O O . PRO A 1 226 ? 2.941 -4.748 24.050 1.00 68.12 226 PRO A O 1
ATOM 1859 N N . GLY A 1 227 ? 3.013 -2.589 23.418 1.00 60.62 227 GLY A N 1
ATOM 1860 C CA . GLY A 1 227 ? 4.393 -2.646 22.936 1.00 60.62 227 GLY A CA 1
ATOM 1861 C C . GLY A 1 227 ? 5.403 -2.887 24.072 1.00 60.62 227 GLY A C 1
ATOM 1862 O O . GLY A 1 227 ? 5.060 -2.727 25.243 1.00 60.62 227 GLY A O 1
ATOM 1863 N N . PRO A 1 228 ? 6.674 -3.212 23.764 1.00 50.38 228 PRO A N 1
ATOM 1864 C CA . PRO A 1 228 ? 7.705 -3.501 24.770 1.00 50.38 228 PRO A CA 1
ATOM 1865 C C . PRO A 1 228 ? 8.148 -2.308 25.643 1.00 50.38 228 PRO A C 1
ATOM 1867 O O . PRO A 1 228 ? 9.154 -2.405 26.341 1.00 50.38 228 PRO A O 1
ATOM 1870 N N . THR A 1 229 ? 7.445 -1.176 25.633 1.00 46.28 229 THR A N 1
ATOM 1871 C CA . THR A 1 229 ? 7.772 -0.010 26.462 1.00 46.28 229 THR A CA 1
ATOM 1872 C C . THR A 1 229 ? 6.855 0.078 27.681 1.00 46.28 229 THR A C 1
ATOM 1874 O O . THR A 1 229 ? 5.788 0.678 27.631 1.00 46.28 229 THR A O 1
ATOM 1877 N N . ASN A 1 230 ? 7.378 -0.490 28.771 1.00 41.94 230 ASN A N 1
ATOM 1878 C CA . ASN A 1 230 ? 7.184 -0.174 30.190 1.00 41.94 230 ASN A CA 1
ATOM 1879 C C . ASN A 1 230 ? 5.804 -0.312 30.862 1.00 41.94 230 ASN A C 1
ATOM 1881 O O . ASN A 1 230 ? 4.921 0.529 30.744 1.00 41.94 230 ASN A O 1
ATOM 1885 N N . ASN A 1 231 ? 5.780 -1.294 31.773 1.00 44.28 231 ASN A N 1
ATOM 1886 C CA . ASN A 1 231 ? 5.157 -1.268 33.097 1.00 44.28 231 ASN A CA 1
ATOM 1887 C C . ASN A 1 231 ? 3.682 -0.870 33.168 1.00 44.28 231 ASN A C 1
ATOM 1889 O O . ASN A 1 231 ? 3.320 0.153 33.742 1.00 44.28 231 ASN A O 1
ATOM 1893 N N . GLN A 1 232 ? 2.821 -1.810 32.790 1.00 36.75 232 GLN A N 1
ATOM 1894 C CA . GLN A 1 232 ? 1.682 -2.100 33.651 1.00 36.75 232 GLN A CA 1
ATOM 1895 C C . GLN A 1 232 ? 1.939 -3.424 34.361 1.00 36.75 232 GLN A C 1
ATOM 1897 O O . GLN A 1 232 ? 1.661 -4.504 33.847 1.00 36.75 232 GLN A O 1
ATOM 1902 N N . MET A 1 233 ? 2.435 -3.311 35.593 1.00 36.53 233 MET A N 1
ATOM 1903 C CA . MET A 1 233 ? 2.078 -4.240 36.658 1.00 36.53 233 MET A CA 1
ATO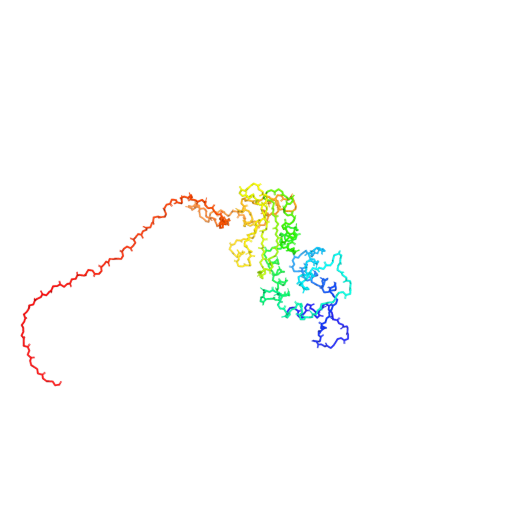M 1904 C C . MET A 1 233 ? 0.573 -4.064 36.926 1.00 36.53 233 MET A C 1
ATOM 1906 O O . MET A 1 233 ? 0.178 -3.511 37.941 1.00 36.53 233 MET A O 1
ATOM 1910 N N . ASN A 1 234 ? -0.267 -4.461 35.972 1.00 37.88 234 ASN A N 1
ATOM 1911 C CA . ASN A 1 234 ? -1.683 -4.674 36.206 1.00 37.88 234 ASN A CA 1
ATOM 1912 C C . ASN A 1 234 ? -1.869 -6.179 36.227 1.00 37.88 234 ASN A C 1
ATOM 1914 O O . ASN A 1 234 ? -1.874 -6.857 35.202 1.00 37.88 234 ASN A O 1
ATOM 1918 N N . SER A 1 235 ? -1.916 -6.682 37.452 1.00 36.81 235 SER A N 1
ATOM 1919 C CA . SER A 1 235 ? -2.236 -8.042 37.832 1.00 36.81 235 SER A CA 1
ATOM 1920 C C . SER A 1 235 ? -3.424 -8.543 37.010 1.00 36.81 235 SER A C 1
ATOM 1922 O O . SER A 1 235 ? -4.565 -8.152 37.252 1.00 36.81 235 SER A O 1
ATOM 1924 N N . PHE A 1 236 ? -3.177 -9.425 36.044 1.00 40.19 236 PHE A N 1
ATOM 1925 C CA . PHE A 1 236 ? -4.242 -10.296 35.567 1.00 40.19 236 PHE A CA 1
ATOM 1926 C C . PHE A 1 236 ? -4.655 -11.183 36.754 1.00 40.19 236 PHE A C 1
ATOM 1928 O O . PHE A 1 236 ? -3.770 -11.721 37.426 1.00 40.19 236 PHE A O 1
ATOM 1935 N N . PRO A 1 237 ? -5.955 -11.336 37.067 1.00 41.03 237 PRO A N 1
ATOM 1936 C CA . PRO A 1 237 ? -6.368 -12.297 38.074 1.00 41.03 237 PRO A CA 1
ATOM 1937 C C . PRO A 1 237 ? -5.900 -13.686 37.634 1.00 41.03 237 PRO A C 1
ATOM 1939 O O . PRO A 1 237 ? -6.132 -14.093 36.495 1.00 41.03 237 PRO A O 1
ATOM 1942 N N . ASN A 1 238 ? -5.187 -14.357 38.541 1.00 39.19 238 ASN A N 1
ATOM 1943 C CA . ASN A 1 238 ? -4.588 -15.676 38.372 1.00 39.19 238 ASN A CA 1
ATOM 1944 C C . ASN A 1 238 ? -5.482 -16.606 37.543 1.00 39.19 238 ASN A C 1
ATOM 1946 O O . ASN A 1 238 ? -6.605 -16.927 37.935 1.00 39.19 238 ASN A O 1
ATOM 1950 N N . THR A 1 239 ? -4.948 -17.105 36.431 1.00 39.28 239 THR A N 1
ATOM 1951 C CA . THR A 1 239 ? -5.408 -18.379 35.879 1.00 39.28 239 THR A CA 1
ATOM 1952 C C . THR A 1 239 ? -5.201 -19.434 36.974 1.00 39.28 239 THR A C 1
ATOM 1954 O O . THR A 1 239 ? -4.103 -19.493 37.532 1.00 39.28 239 THR A O 1
ATOM 1957 N N . PRO A 1 240 ? -6.206 -20.254 37.337 1.00 38.22 240 PRO A N 1
ATOM 1958 C CA . PRO A 1 240 ? -5.984 -21.334 38.282 1.00 38.22 240 PRO A CA 1
ATOM 1959 C C . PRO A 1 240 ? -5.058 -22.349 37.611 1.00 38.22 240 PRO A C 1
ATOM 1961 O O . PRO A 1 240 ? -5.450 -23.062 36.686 1.00 38.22 240 PRO A O 1
ATOM 1964 N N . SER A 1 241 ? -3.808 -22.391 38.056 1.00 38.09 241 SER A N 1
ATOM 1965 C CA . SER A 1 241 ? -2.878 -23.464 37.748 1.00 38.09 241 SER A CA 1
ATOM 1966 C C . SER A 1 241 ? -3.376 -24.727 38.446 1.00 38.09 241 SER A C 1
ATOM 1968 O O . SER A 1 241 ? -3.179 -24.929 39.643 1.00 38.09 241 SER A O 1
ATOM 1970 N N . TYR A 1 242 ? -4.053 -25.593 37.693 1.00 40.44 242 TYR A N 1
ATOM 1971 C CA . TYR A 1 242 ? -4.271 -26.968 38.120 1.00 40.44 242 TYR A CA 1
ATOM 1972 C C . TYR A 1 242 ? -2.915 -27.674 38.131 1.00 40.44 242 TYR A C 1
ATOM 1974 O O . TYR A 1 242 ? -2.378 -28.045 37.089 1.00 40.44 242 TYR A O 1
ATOM 1982 N N . ASN A 1 243 ? -2.353 -27.831 39.328 1.00 40.97 243 ASN A N 1
ATOM 1983 C CA . ASN A 1 243 ? -1.207 -28.692 39.574 1.00 40.97 243 ASN A CA 1
ATOM 1984 C C . ASN A 1 243 ? -1.668 -30.143 39.360 1.00 40.97 243 ASN A C 1
ATOM 1986 O O . ASN A 1 243 ? -2.186 -30.784 40.273 1.00 40.97 243 ASN A O 1
ATOM 1990 N N . ILE A 1 244 ? -1.524 -30.664 38.138 1.00 42.06 244 ILE A N 1
ATOM 1991 C CA . ILE A 1 244 ? -1.579 -32.109 37.909 1.00 42.06 244 ILE A CA 1
ATOM 1992 C C . ILE A 1 244 ? -0.261 -32.663 38.440 1.00 42.06 244 ILE A C 1
ATOM 1994 O O . ILE A 1 244 ? 0.751 -32.728 37.748 1.00 42.06 244 ILE A O 1
ATOM 1998 N N . GLN A 1 245 ? -0.272 -32.993 39.723 1.00 43.62 245 GLN A N 1
ATOM 1999 C CA . GLN A 1 245 ? 0.779 -33.761 40.354 1.00 43.62 245 GLN A CA 1
ATOM 2000 C C . GLN A 1 245 ? 0.541 -35.219 39.952 1.00 43.62 245 GLN A C 1
ATOM 2002 O O . GLN A 1 245 ? -0.414 -35.846 40.409 1.00 43.62 245 GLN A O 1
ATOM 2007 N N . SER A 1 246 ? 1.351 -35.731 39.021 1.00 43.16 246 SER A N 1
ATOM 2008 C CA . SER A 1 246 ? 1.361 -37.159 38.694 1.00 43.16 246 SER A CA 1
ATOM 2009 C C . SER A 1 246 ? 1.573 -37.962 39.983 1.00 43.16 246 SER A C 1
ATOM 2011 O O . SER A 1 246 ? 2.440 -37.575 40.773 1.00 43.16 246 SER A O 1
ATOM 2013 N N . PRO A 1 247 ? 0.818 -39.048 40.232 1.00 39.78 247 PRO A N 1
ATOM 2014 C CA . PRO A 1 247 ? 1.030 -39.849 41.424 1.00 39.78 247 PRO A CA 1
ATOM 2015 C C . PRO A 1 247 ? 2.422 -40.472 41.364 1.00 39.78 247 PRO A C 1
ATOM 2017 O O . PRO A 1 247 ? 2.792 -41.116 40.382 1.00 39.78 247 PRO A O 1
ATOM 2020 N N . ASP A 1 248 ? 3.175 -40.234 42.428 1.00 41.94 248 ASP A N 1
ATOM 2021 C CA . ASP A 1 248 ? 4.472 -40.826 42.703 1.00 41.94 248 ASP A CA 1
ATOM 2022 C C . ASP A 1 248 ? 4.333 -42.356 42.710 1.00 41.94 248 ASP A C 1
ATOM 2024 O O . ASP A 1 248 ? 3.461 -42.908 43.3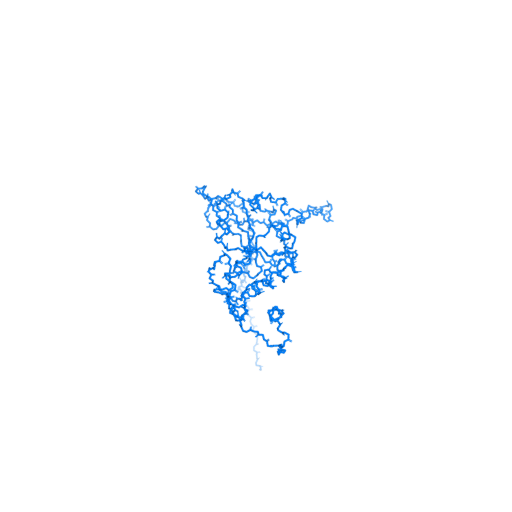95 1.00 41.94 248 ASP A O 1
ATOM 2028 N N . ALA A 1 249 ? 5.177 -43.042 41.937 1.00 42.22 249 ALA A N 1
ATOM 2029 C CA . ALA A 1 249 ? 5.288 -44.495 41.951 1.00 42.22 249 ALA A CA 1
ATOM 2030 C C . ALA A 1 249 ? 6.009 -44.897 43.244 1.00 42.22 249 ALA A C 1
ATOM 2032 O O . ALA A 1 249 ? 7.194 -45.232 43.258 1.00 42.22 249 ALA A O 1
ATOM 2033 N N . SER A 1 250 ? 5.269 -44.782 44.346 1.00 41.28 250 SER A N 1
ATOM 2034 C CA . SER A 1 250 ? 5.614 -45.307 45.660 1.00 41.28 250 SER A CA 1
ATOM 2035 C C . SER A 1 250 ? 6.174 -46.716 45.476 1.00 41.28 250 SER A C 1
ATOM 2037 O O . SER A 1 250 ? 5.611 -47.562 44.787 1.00 41.28 250 SER A O 1
ATOM 2039 N N . ARG A 1 251 ? 7.413 -46.923 45.928 1.00 47.69 251 ARG A N 1
ATOM 2040 C CA . ARG A 1 251 ? 7.631 -47.530 47.245 1.00 47.69 251 ARG A CA 1
ATOM 2041 C C . ARG A 1 251 ? 6.676 -48.699 47.429 1.00 47.69 251 ARG A C 1
ATOM 2043 O O . ARG A 1 251 ? 5.570 -48.479 47.885 1.00 47.69 251 ARG A O 1
ATOM 2050 N N . ASP A 1 252 ? 7.165 -49.893 47.126 1.00 38.81 252 ASP A N 1
ATOM 2051 C CA . ASP A 1 252 ? 6.844 -51.092 47.892 1.00 38.81 252 ASP A CA 1
ATOM 2052 C C . ASP A 1 252 ? 7.925 -52.150 47.635 1.00 38.81 252 ASP A C 1
ATOM 2054 O O . ASP A 1 252 ? 7.931 -52.870 46.640 1.00 38.81 252 ASP A O 1
ATOM 2058 N N . THR A 1 253 ? 8.883 -52.230 48.557 1.00 44.69 253 THR A N 1
ATOM 2059 C CA . THR A 1 253 ? 9.514 -53.502 48.910 1.00 44.69 253 THR A CA 1
ATOM 2060 C C . THR A 1 253 ? 8.981 -53.909 50.275 1.00 44.69 253 THR A C 1
ATOM 2062 O O . THR A 1 253 ? 8.908 -53.086 51.189 1.00 44.69 253 THR A O 1
ATOM 2065 N N . PRO A 1 254 ? 8.691 -55.202 50.451 1.00 36.91 254 PRO A N 1
ATOM 2066 C CA . PRO A 1 254 ? 9.245 -55.861 51.620 1.00 36.91 254 PRO A CA 1
ATOM 2067 C C . PRO A 1 254 ? 9.934 -57.180 51.265 1.00 36.91 254 PRO A C 1
ATOM 2069 O O . PRO A 1 254 ? 9.428 -58.032 50.540 1.00 36.91 254 PRO A O 1
ATOM 2072 N N . SER A 1 255 ? 11.118 -57.331 51.851 1.00 36.66 255 SER A N 1
ATOM 2073 C CA . SER A 1 255 ? 11.851 -58.584 52.001 1.00 36.66 255 SER A CA 1
ATOM 2074 C C . SER A 1 255 ? 11.106 -59.529 52.949 1.00 36.66 255 SER A C 1
ATOM 2076 O O . SER A 1 255 ? 10.692 -59.090 54.023 1.00 36.66 255 SER A O 1
ATOM 2078 N N . SER A 1 256 ? 11.063 -60.830 52.635 1.00 33.41 256 SER A N 1
ATOM 2079 C CA . SER A 1 256 ? 11.727 -61.906 53.410 1.00 33.41 256 SER A CA 1
ATOM 2080 C C . SER A 1 256 ? 11.059 -63.277 53.223 1.00 33.41 256 SER A C 1
ATOM 2082 O O . SER A 1 256 ? 9.868 -63.422 53.471 1.00 33.41 256 SER A O 1
ATOM 2084 N N . GLY A 1 257 ? 11.880 -64.307 52.972 1.00 30.86 257 GLY A N 1
ATOM 2085 C CA . GLY A 1 257 ? 11.746 -65.578 53.696 1.00 30.86 257 GLY A CA 1
ATOM 2086 C C . GLY A 1 257 ? 11.444 -66.863 52.912 1.00 30.86 257 GLY A C 1
ATOM 2087 O O . GLY A 1 257 ? 10.322 -67.085 52.486 1.00 30.86 257 GLY A O 1
ATOM 2088 N N . TYR A 1 258 ? 12.435 -67.764 52.960 1.00 31.77 258 TYR A N 1
ATOM 2089 C CA . TYR A 1 258 ? 12.340 -69.235 53.040 1.00 31.77 258 TYR A CA 1
ATOM 2090 C C . TYR A 1 258 ? 12.353 -70.122 51.769 1.00 31.77 258 TYR A C 1
ATOM 2092 O O . TYR A 1 258 ? 11.351 -70.359 51.114 1.00 31.77 258 TYR A O 1
ATOM 2100 N N . GLN A 1 259 ? 13.544 -70.718 51.585 1.00 32.16 259 GLN A N 1
ATOM 2101 C CA . GLN A 1 259 ? 13.874 -72.155 51.475 1.00 32.16 259 GLN A CA 1
ATOM 2102 C C . GLN A 1 259 ? 13.504 -73.023 50.244 1.00 32.16 259 GLN A C 1
ATOM 2104 O O . GLN A 1 259 ? 12.366 -73.416 50.039 1.00 32.16 259 GLN A O 1
ATOM 2109 N N . ASN A 1 260 ? 14.602 -73.542 49.666 1.00 30.81 260 ASN A N 1
ATOM 2110 C CA . ASN A 1 260 ? 14.915 -74.942 49.315 1.00 30.81 260 ASN A CA 1
ATOM 2111 C C . ASN A 1 260 ? 14.545 -75.558 47.948 1.00 30.81 260 ASN A C 1
ATOM 2113 O O . ASN A 1 260 ? 13.379 -75.711 47.615 1.00 30.81 260 ASN A O 1
ATOM 2117 N N . SER A 1 261 ? 15.603 -76.159 47.359 1.00 32.12 261 SER A N 1
ATOM 2118 C CA . SER A 1 261 ? 15.639 -77.372 46.502 1.00 32.12 261 SER A CA 1
ATOM 2119 C C . SER A 1 261 ? 15.155 -77.164 45.046 1.00 32.12 261 SER A C 1
ATOM 2121 O O . SER A 1 261 ? 14.153 -76.508 44.830 1.00 32.12 261 SER A O 1
ATOM 2123 N N . THR A 1 262 ? 15.786 -77.608 43.946 1.00 35.72 262 THR A N 1
ATOM 2124 C CA . THR A 1 262 ? 16.684 -78.742 43.658 1.00 35.72 262 THR A CA 1
ATOM 2125 C C . THR A 1 262 ? 17.412 -78.524 42.307 1.00 35.72 262 THR A C 1
ATOM 2127 O O . THR A 1 262 ? 16.812 -78.085 41.335 1.00 35.72 262 THR A O 1
ATOM 2130 N N . ILE A 1 263 ? 18.704 -78.863 42.284 1.00 37.72 263 ILE A N 1
ATOM 2131 C CA . ILE A 1 263 ? 19.551 -79.491 41.238 1.00 37.72 263 ILE A CA 1
ATOM 2132 C C . ILE A 1 263 ? 18.898 -79.918 39.880 1.00 37.72 263 ILE A C 1
ATOM 2134 O O . ILE A 1 263 ? 17.967 -80.713 39.891 1.00 37.72 263 ILE A O 1
ATOM 2138 N N . MET A 1 264 ? 19.473 -79.533 38.720 1.00 35.56 264 MET A N 1
ATOM 2139 C CA . MET A 1 264 ? 20.152 -80.396 37.701 1.00 35.56 264 MET A CA 1
ATOM 2140 C C . MET A 1 264 ? 20.281 -79.755 36.305 1.00 35.56 264 MET A C 1
ATOM 2142 O O . MET A 1 264 ? 19.395 -79.059 35.823 1.00 35.56 264 MET A O 1
ATOM 2146 N N . HIS A 1 265 ? 21.411 -80.092 35.679 1.00 36.97 265 HIS A N 1
ATOM 2147 C CA . HIS A 1 265 ? 21.812 -79.929 34.281 1.00 36.97 265 HIS A CA 1
ATOM 2148 C C . HIS A 1 265 ? 20.738 -80.259 33.228 1.00 36.97 265 HIS A C 1
ATOM 2150 O O . HIS A 1 265 ? 20.084 -81.296 33.325 1.00 36.97 265 HIS A O 1
ATOM 2156 N N . LEU A 1 266 ? 20.712 -79.473 32.146 1.00 41.81 266 LEU A N 1
ATOM 2157 C CA . LEU A 1 266 ? 21.283 -79.824 30.830 1.00 41.81 266 LEU A CA 1
ATOM 2158 C C . LEU A 1 266 ? 21.509 -78.550 30.006 1.00 41.81 266 LEU A C 1
ATOM 2160 O O . LEU A 1 266 ? 20.612 -77.680 30.020 1.00 41.81 266 LEU A O 1
#

Nearest PDB structures (foldseek):
  5d39-assembly3_B  TM=9.597E-01  e=2.453E-26  Homo sapiens
  5d39-assembly3_D  TM=9.558E-01  e=3.324E-26  Homo sapiens
  5d39-assembly2_A  TM=9.600E-01  e=7.779E-26  Homo sapiens
  4y5w-assembly1_A  TM=9.325E-01  e=4.503E-26  Homo sapiens
  4y5w-assembly2_B  TM=9.558E-01  e=2.321E-25  Homo sapiens

Foldseek 3Di:
DLQCLQCVLDPDPPDDPPDGDQKDFLVSSLVSLQVVLCVQQVDGADQQLSQLLVCQLVVHHADPPHDRRDMDGSCSQAPDPGPPAPGHSPQQSVLLSVLNNPANSVLVNVVLANARDDPVVLCVLALPADFQEKHKYADPHDRNWIKIWTWHQDPVRHTDIDIDDTDHPVNVVVPGPLQQLVQEPRHAAYPPGHGSCNSRVVVHDPDDDPPDPVDDDDDDYDDDDDDPDDDDPPDDPDDPPPPPPPDDPDDDDDDDDDYDDDDDDD

Secondary structure (DSSP, 8-state):
-HHHHHHHHS--TTPPTT---SEEEHHHHHHHHHHHHHHHHSSPPPHHHHHHHHHHHHTS---SSPPTT-EEEHHHHHTSBPTT-SSBHHHHHHHHHHHIIIIIHHHHHTT---BS--HHHHHHHHTTS-TTEEEEEE-SSSTT-EEEEEEEE-TTS-EEEEEPPPB-HHHHTTS-HHHHHHH-TT--EETTTEEHHHHHGGGSPP-PPPSSTTS--------PPPPSS----------------PPP------------------

Mean predicted aligned error: 11.3 Å

InterPro domains:
  IPR000980 SH2 domain [PF00017] (114-191)
  IPR000980 SH2 domain [PS50001] (108-207)
  IPR000980 SH2 domain [SM00252] (115-197)
  IPR001217 Transcription factor STAT [PTHR11801] (1-231)
  IPR008967 p53-like transcription factor, DNA-binding domain superfamily [SSF49417] (1-103)
  IPR036860 SH2 domain superfamily [G3DSA:3.30.505.10] (117-224)
  IPR036860 SH2 domain superfamily [SSF55550] (104-213)
  IPR048988 Signal transducer and activator of transcription, linker domain [PF21354] (14-93)